Protein AF-A0A1I5B3J1-F1 (afdb_monomer_lite)

Sequence (208 aa):
MFDWLKAKDVLTEARNECKKMRATIERNKLRIEELHKLPRPKDELIELACSWIDNFGSDYPQLLQIELDKYVKNPMTTPGEYHQGKHMNLNETAINPLRIVQPAGPGVLVTTPKTIERALFYIIGDQLKEAVGRVVRDMEYPAIVGPAMPKRLAEIDKLTKENEGLENKVKEIEGGLQESADVCTPAKDPVQKHRSRGEIEYTNHYNN

Secondary structure (DSSP, 8-state):
---HHHHHHHHHHHHHHHHHHHHHHHHHHHHHHHHHHSPPPHHHHHHHHHHHHHHHHTTHHHHHHHHHHHHHHS--S-TT-S-S-------S-------S-----TT-----SS-HHHHHHHHSHHHHHHHHHHHHHHS---SS-PPPHHHHHHHHHHHHHHHHHHHHHHHHHHHHHHHHHHHTS-----------------------

Foldseek 3Di:
DDDVVVVVVVLVVLVVLLVVLVVLLVVLVVVLVVLVPFAADLVVVLVVVLVVLCVLQVCQVVLVVVLVCVCVVCVPPDDPDDDDDDDDDPDDDDDDDDDPPDDDDPDDDRDHSPDPSSVCSNPVVVVVSVVSSVCSVPDDDDPGGHDHPVVSVVSNVVSVVSSVVSVVVSCVSVVVVVVVVVVPDDPPDPPPPDDDDDDDDDD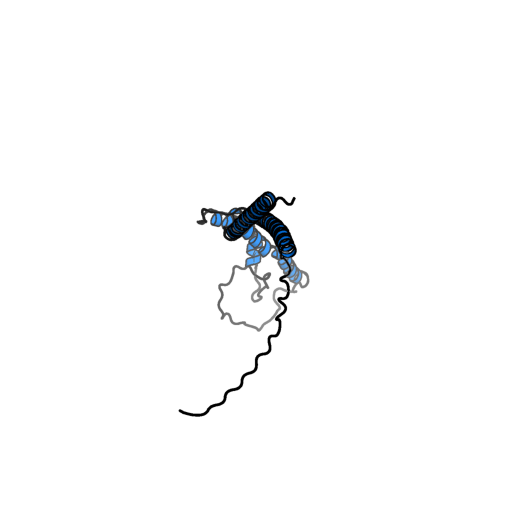DDDDD

Structure (mmCIF, N/CA/C/O backbone):
data_AF-A0A1I5B3J1-F1
#
_entry.id   AF-A0A1I5B3J1-F1
#
loop_
_atom_site.group_PDB
_atom_site.id
_atom_site.type_symbol
_atom_site.label_atom_id
_atom_site.label_alt_id
_atom_site.label_comp_id
_atom_site.label_asym_id
_atom_site.label_entity_id
_atom_site.label_seq_id
_atom_site.pdbx_PDB_ins_code
_atom_site.Cartn_x
_atom_site.Cartn_y
_atom_site.Cartn_z
_atom_site.occupancy
_atom_site.B_iso_or_equiv
_atom_site.auth_seq_id
_atom_site.auth_comp_id
_atom_site.auth_asym_id
_atom_site.auth_atom_id
_atom_site.pdbx_PDB_model_num
ATOM 1 N N . MET A 1 1 ? -33.874 10.399 51.660 1.00 55.47 1 MET A N 1
ATOM 2 C CA . MET A 1 1 ? -33.712 8.930 51.685 1.00 55.47 1 MET A CA 1
ATOM 3 C C . MET A 1 1 ? -32.988 8.549 50.406 1.00 55.47 1 MET A C 1
ATOM 5 O O . MET A 1 1 ? -33.461 8.928 49.344 1.00 55.47 1 MET A O 1
ATOM 9 N N . PHE A 1 2 ? -31.802 7.952 50.506 1.00 61.47 2 PHE A N 1
ATOM 10 C CA . PHE A 1 2 ? -31.000 7.581 49.338 1.00 61.47 2 PHE A CA 1
ATOM 11 C C . PHE A 1 2 ? -31.576 6.304 48.713 1.00 61.47 2 PHE A C 1
ATOM 13 O O . PHE A 1 2 ? -31.856 5.346 49.433 1.00 61.47 2 PHE A O 1
ATOM 20 N N . ASP A 1 3 ? -31.802 6.304 47.400 1.00 78.00 3 ASP A N 1
ATOM 21 C CA . ASP 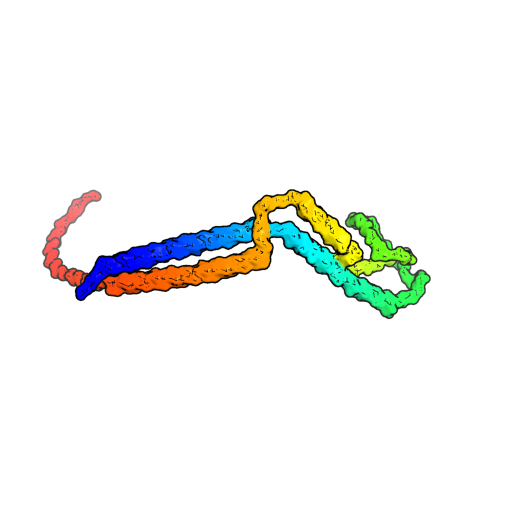A 1 3 ? -32.481 5.211 46.697 1.00 78.00 3 ASP A CA 1
ATOM 22 C C . ASP A 1 3 ? -31.455 4.209 46.145 1.00 78.00 3 ASP A C 1
ATOM 24 O O . ASP A 1 3 ? -30.967 4.318 45.020 1.00 78.00 3 ASP A O 1
ATOM 28 N N . TRP A 1 4 ? -31.078 3.248 46.990 1.00 74.00 4 TRP A N 1
ATOM 29 C CA . TRP A 1 4 ? -30.042 2.250 46.698 1.00 74.00 4 TRP A CA 1
ATOM 30 C C . TRP A 1 4 ? -30.356 1.373 45.477 1.00 74.00 4 TRP A C 1
ATOM 32 O O . TRP A 1 4 ? -29.446 0.949 44.764 1.00 74.00 4 TRP A O 1
ATOM 42 N N . LEU A 1 5 ? -31.639 1.115 45.207 1.00 77.00 5 LEU A N 1
ATOM 43 C CA . LEU A 1 5 ? -32.058 0.317 44.054 1.00 77.00 5 LEU A CA 1
ATOM 44 C C . LEU A 1 5 ? -31.736 1.045 42.745 1.00 77.00 5 LEU A C 1
ATOM 46 O O . LEU A 1 5 ? -31.111 0.459 41.864 1.00 77.00 5 LEU A O 1
ATOM 50 N N . LYS A 1 6 ? -32.028 2.350 42.671 1.00 78.50 6 LYS A N 1
ATOM 51 C CA . LYS A 1 6 ? -31.677 3.178 41.507 1.00 78.50 6 LYS A CA 1
ATOM 52 C C . LYS A 1 6 ? -30.169 3.269 41.292 1.00 78.50 6 LYS A C 1
ATOM 54 O O . LYS A 1 6 ? -29.712 3.187 40.157 1.00 78.50 6 LYS A O 1
ATOM 59 N N . ALA A 1 7 ? -29.389 3.393 42.367 1.00 76.12 7 ALA A N 1
ATOM 60 C CA . ALA A 1 7 ? -27.929 3.399 42.270 1.00 76.12 7 ALA A CA 1
ATOM 61 C C . ALA A 1 7 ? -27.387 2.082 41.684 1.00 76.12 7 ALA A C 1
ATOM 63 O O . ALA A 1 7 ? -26.521 2.100 40.812 1.00 76.12 7 ALA A O 1
ATOM 64 N N . LYS A 1 8 ? -27.928 0.932 42.104 1.00 79.75 8 LYS A N 1
ATOM 65 C CA . LYS A 1 8 ? -27.528 -0.383 41.583 1.00 79.75 8 LYS A CA 1
ATOM 66 C C . LYS A 1 8 ? -27.847 -0.548 40.094 1.00 79.75 8 LYS A C 1
ATOM 68 O O . LYS A 1 8 ? -27.029 -1.111 39.361 1.00 79.75 8 LYS A O 1
ATOM 73 N N . ASP A 1 9 ? -29.004 -0.066 39.654 1.00 86.00 9 ASP A N 1
ATOM 74 C CA . ASP A 1 9 ? -29.412 -0.150 38.250 1.00 86.00 9 ASP A CA 1
ATOM 75 C C . ASP A 1 9 ? -28.490 0.696 37.361 1.00 86.00 9 ASP A C 1
ATOM 77 O O . ASP A 1 9 ? -27.955 0.177 36.380 1.00 86.00 9 ASP A O 1
ATOM 81 N N . VAL A 1 10 ? -28.179 1.931 37.776 1.00 84.00 10 VAL A N 1
ATOM 82 C CA . VAL A 1 10 ? -27.241 2.826 37.070 1.00 84.00 10 VAL A CA 1
ATOM 83 C C . VAL A 1 10 ? -25.833 2.224 36.979 1.00 84.00 10 VAL A C 1
ATOM 85 O O . VAL A 1 10 ? -25.226 2.222 35.909 1.00 84.00 10 VAL A O 1
ATOM 88 N N . LEU A 1 11 ? -25.313 1.644 38.068 1.00 83.31 11 LEU A N 1
ATOM 89 C CA . LEU A 1 11 ? -24.007 0.967 38.061 1.00 83.31 11 LEU A CA 1
ATOM 90 C C . LEU A 1 11 ? -23.988 -0.241 37.112 1.00 83.31 11 LEU A C 1
ATOM 92 O O . LEU A 1 11 ? -22.990 -0.514 36.439 1.00 83.31 11 LEU A O 1
ATOM 96 N N . THR A 1 12 ? -25.091 -0.988 37.064 1.00 86.75 12 THR A N 1
ATOM 97 C CA . THR A 1 12 ? -25.222 -2.160 36.192 1.00 86.75 12 THR A CA 1
ATOM 98 C C . THR A 1 12 ? -25.299 -1.741 34.724 1.00 86.75 12 THR A C 1
ATOM 100 O O . THR A 1 12 ? -24.672 -2.377 33.872 1.00 86.75 12 THR A O 1
ATOM 103 N N . GLU A 1 13 ? -26.013 -0.657 34.428 1.00 88.25 13 GLU A N 1
ATOM 104 C CA . GLU A 1 13 ? -26.108 -0.065 33.096 1.00 88.25 13 GLU A CA 1
ATOM 105 C C . GLU A 1 13 ? -24.749 0.447 32.605 1.00 88.25 13 GLU A C 1
ATOM 107 O O . GLU A 1 13 ? -24.289 0.002 31.551 1.00 88.25 13 GLU A O 1
ATOM 112 N N . ALA A 1 14 ? -24.042 1.241 33.417 1.00 85.81 14 ALA A N 1
ATOM 113 C CA . ALA A 1 14 ? -22.698 1.734 33.108 1.00 85.81 14 ALA A CA 1
ATOM 114 C C . ALA A 1 14 ? -21.710 0.584 32.838 1.00 85.81 14 ALA A C 1
ATOM 116 O O . ALA A 1 14 ? -20.957 0.591 31.862 1.00 85.81 14 ALA A O 1
ATOM 117 N N . ARG A 1 15 ? -21.756 -0.484 33.647 1.00 86.50 15 ARG A N 1
ATOM 118 C CA . ARG A 1 15 ? -20.912 -1.671 33.438 1.00 86.50 15 ARG A CA 1
ATOM 119 C C . ARG A 1 15 ? -21.249 -2.410 32.141 1.00 86.50 15 ARG A C 1
ATOM 121 O O . ARG A 1 15 ? -20.350 -2.941 31.482 1.00 86.50 15 ARG A O 1
ATOM 128 N N . ASN A 1 16 ? -22.527 -2.485 31.778 1.00 91.81 16 ASN A N 1
ATOM 129 C CA . ASN A 1 16 ? -22.960 -3.087 30.519 1.00 91.81 16 ASN A CA 1
ATOM 130 C C . ASN A 1 16 ? -22.541 -2.237 29.316 1.00 91.81 16 ASN A C 1
ATOM 132 O O . ASN A 1 16 ? -22.152 -2.793 28.287 1.00 91.81 16 ASN A O 1
ATOM 136 N N . GLU A 1 17 ? -22.566 -0.915 29.447 1.00 89.44 17 GLU A N 1
ATOM 137 C CA . GLU A 1 17 ? -22.086 0.010 28.428 1.00 89.44 17 GLU A CA 1
ATOM 138 C C . GLU A 1 17 ? -20.573 -0.135 28.204 1.00 89.44 17 GLU A C 1
ATOM 140 O O . GLU A 1 17 ? -20.156 -0.390 27.072 1.00 89.44 17 GLU A O 1
ATOM 145 N N . CYS A 1 18 ? -19.761 -0.154 29.269 1.00 88.88 18 CYS A N 1
ATOM 146 C CA . CYS A 1 18 ? -18.320 -0.421 29.167 1.00 88.88 18 CYS A CA 1
ATOM 147 C C . CYS A 1 18 ? -18.020 -1.765 28.487 1.00 88.88 18 CYS A C 1
ATOM 149 O O . CYS A 1 18 ? -17.125 -1.858 27.644 1.00 88.88 18 CYS A O 1
ATOM 151 N N . LYS A 1 19 ? -18.785 -2.822 28.799 1.00 92.69 19 LYS A N 1
ATOM 152 C CA . LYS A 1 19 ? -18.649 -4.124 28.121 1.00 92.69 19 LYS A CA 1
ATOM 153 C C . LYS A 1 19 ? -18.943 -4.029 26.624 1.00 92.69 19 LYS A C 1
ATOM 155 O O . LYS A 1 19 ? -18.206 -4.615 25.832 1.00 92.69 19 LYS A O 1
ATOM 160 N N . LYS A 1 20 ? -19.997 -3.307 26.228 1.00 93.56 20 LYS A N 1
ATOM 161 C CA . LYS A 1 20 ? -20.336 -3.095 24.811 1.00 93.56 20 LYS A CA 1
ATOM 162 C C . LYS A 1 20 ? -19.232 -2.323 24.091 1.00 93.56 20 LYS A C 1
ATOM 164 O O . LYS A 1 20 ? -18.821 -2.750 23.017 1.00 93.56 20 LYS A O 1
ATOM 169 N N . MET A 1 21 ? -18.721 -1.249 24.694 1.00 91.31 21 MET A N 1
ATOM 170 C CA . MET A 1 21 ? -17.630 -0.452 24.121 1.00 91.31 21 MET A CA 1
ATOM 171 C C . MET A 1 21 ? -16.357 -1.287 23.938 1.00 91.31 21 MET A C 1
ATOM 173 O O . MET A 1 21 ? -15.789 -1.290 22.850 1.00 91.31 21 MET A O 1
ATOM 177 N N . ARG A 1 22 ? -15.965 -2.085 24.943 1.00 91.38 22 ARG A N 1
ATOM 178 C CA . ARG A 1 22 ? -14.829 -3.021 24.838 1.00 91.38 22 ARG A CA 1
ATOM 179 C C . ARG A 1 22 ? -15.017 -4.057 23.733 1.00 91.38 22 ARG A C 1
ATOM 181 O O . ARG A 1 22 ? -14.091 -4.308 22.972 1.00 91.38 22 ARG A O 1
ATOM 188 N N . ALA A 1 23 ? -16.214 -4.627 23.606 1.00 94.94 23 ALA A N 1
ATOM 189 C CA . ALA A 1 23 ? -16.507 -5.565 22.526 1.00 94.94 23 ALA A CA 1
ATOM 190 C C . ALA A 1 23 ? -16.397 -4.903 21.141 1.00 94.94 23 ALA A C 1
ATOM 192 O O . ALA A 1 23 ? -15.928 -5.536 20.198 1.00 94.94 23 ALA A O 1
ATOM 193 N N . THR A 1 24 ? -16.809 -3.639 21.006 1.00 9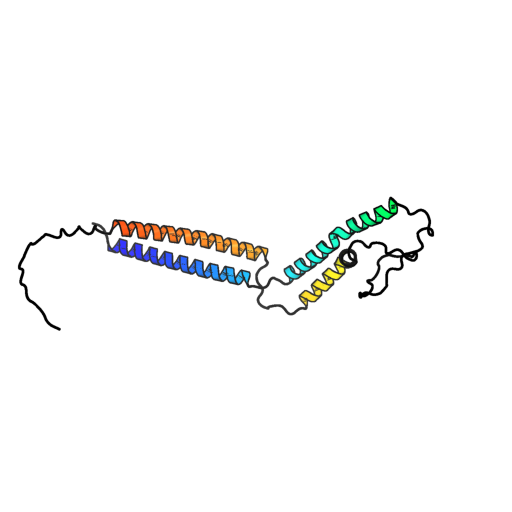3.69 24 THR A N 1
ATOM 194 C CA . THR A 1 24 ? -16.643 -2.874 19.762 1.00 93.69 24 THR A CA 1
ATOM 195 C C . THR A 1 24 ? -15.172 -2.579 19.468 1.00 93.69 24 THR A C 1
ATOM 197 O O . THR A 1 24 ? -14.750 -2.802 18.339 1.00 93.69 24 THR A O 1
ATOM 200 N N . ILE A 1 25 ? -14.378 -2.181 20.470 1.00 91.81 25 ILE A N 1
ATOM 201 C CA . ILE A 1 25 ? -12.927 -1.971 20.318 1.00 91.81 25 ILE A CA 1
ATOM 202 C C . ILE A 1 25 ? -12.248 -3.237 19.783 1.00 91.81 25 ILE A C 1
ATOM 204 O O . ILE A 1 25 ? -11.492 -3.171 18.816 1.00 91.81 25 ILE A O 1
ATOM 208 N N . GLU A 1 26 ? -12.548 -4.403 20.359 1.00 95.12 26 GLU A N 1
ATOM 209 C CA . GLU A 1 26 ? -11.955 -5.668 19.908 1.00 95.12 26 GLU A CA 1
ATOM 210 C C . GLU A 1 26 ? -12.383 -6.040 18.482 1.00 95.12 26 GLU A C 1
ATOM 212 O O . GLU A 1 26 ? -11.547 -6.441 17.674 1.00 95.12 26 GLU A O 1
ATOM 217 N N . ARG A 1 27 ? -13.654 -5.822 18.111 1.00 95.56 27 ARG A N 1
ATOM 218 C CA . ARG A 1 27 ? -14.089 -5.998 16.712 1.00 95.56 27 ARG A CA 1
ATOM 219 C C . ARG A 1 27 ? -13.349 -5.061 15.758 1.00 95.56 27 ARG A C 1
ATOM 221 O O . ARG A 1 27 ? -12.937 -5.492 14.684 1.00 95.56 27 ARG A O 1
ATOM 228 N N . ASN A 1 28 ? -13.158 -3.803 16.145 1.00 94.00 28 ASN A N 1
ATOM 229 C CA . ASN A 1 28 ? -12.447 -2.820 15.334 1.00 94.00 28 ASN A CA 1
ATOM 230 C C . ASN A 1 28 ? -10.964 -3.189 15.174 1.00 94.00 28 ASN A C 1
ATOM 232 O O . ASN A 1 28 ? -10.430 -3.070 14.075 1.00 94.00 28 ASN A O 1
ATOM 236 N N . LYS A 1 29 ? -10.306 -3.690 16.228 1.00 94.12 29 LYS A N 1
ATOM 237 C CA . LYS A 1 29 ? -8.924 -4.197 16.152 1.00 94.12 29 LYS A CA 1
ATOM 238 C C . LYS A 1 29 ? -8.802 -5.376 15.190 1.00 94.12 29 LYS A C 1
ATOM 240 O O . LYS A 1 29 ? -7.933 -5.355 14.322 1.00 94.12 29 LYS A O 1
ATOM 245 N N . LEU A 1 30 ? -9.710 -6.352 15.280 1.00 95.62 30 LEU A N 1
ATOM 246 C CA . LEU A 1 30 ? -9.755 -7.478 14.340 1.00 95.62 30 LEU A CA 1
ATOM 247 C C . LEU A 1 30 ? -9.925 -6.990 12.899 1.00 95.62 30 LEU A C 1
ATOM 249 O O . LEU A 1 30 ? -9.209 -7.439 12.006 1.00 95.62 30 LEU A O 1
ATOM 253 N N . ARG A 1 31 ? -10.807 -6.010 12.676 1.00 94.06 31 ARG A N 1
ATOM 254 C CA . ARG A 1 31 ? -11.004 -5.416 11.353 1.00 94.06 31 ARG A CA 1
ATOM 255 C C . ARG A 1 31 ? -9.750 -4.709 10.830 1.00 94.06 31 ARG A C 1
ATOM 257 O O . ARG A 1 31 ? -9.417 -4.859 9.657 1.00 94.06 31 ARG A O 1
ATOM 264 N N . ILE A 1 32 ? -9.039 -3.965 11.676 1.00 92.94 32 ILE A N 1
ATOM 265 C CA . ILE A 1 32 ? -7.759 -3.337 11.311 1.00 92.94 32 ILE A CA 1
ATOM 266 C C . ILE A 1 32 ? -6.743 -4.410 10.897 1.00 92.94 32 ILE A C 1
ATOM 268 O O . ILE A 1 32 ? -6.112 -4.292 9.846 1.00 92.94 32 ILE A O 1
ATOM 272 N N . GLU A 1 33 ? -6.619 -5.489 11.670 1.00 94.50 33 GLU A N 1
ATOM 273 C CA . GLU A 1 33 ? -5.727 -6.596 11.322 1.00 94.50 33 GLU A CA 1
ATOM 274 C C . GLU A 1 33 ? -6.094 -7.264 9.993 1.00 94.50 33 GLU A C 1
ATOM 276 O O . GLU A 1 33 ? -5.207 -7.571 9.194 1.00 94.50 33 GLU A O 1
ATOM 281 N N . GLU A 1 34 ? -7.384 -7.487 9.737 1.00 93.00 34 GLU A N 1
ATOM 282 C CA . GLU A 1 34 ? -7.867 -8.006 8.456 1.00 93.00 34 GLU A CA 1
ATOM 283 C C . GLU A 1 34 ? -7.447 -7.094 7.302 1.00 93.00 34 GLU A C 1
ATOM 285 O O . GLU A 1 34 ? -6.866 -7.560 6.322 1.00 93.00 34 GLU A O 1
ATOM 290 N N . LEU A 1 35 ? -7.681 -5.784 7.426 1.00 91.56 35 LEU A N 1
ATOM 291 C CA . LEU A 1 35 ? -7.321 -4.800 6.404 1.00 91.56 35 LEU A CA 1
ATOM 292 C C . LEU A 1 35 ? -5.817 -4.812 6.094 1.00 91.56 35 LEU A C 1
ATOM 294 O O . LEU A 1 35 ? -5.434 -4.684 4.928 1.00 91.56 35 LEU A O 1
ATOM 298 N N . HIS A 1 36 ? -4.961 -5.024 7.096 1.00 90.25 36 HIS A N 1
ATOM 299 C CA . HIS A 1 36 ? -3.517 -5.170 6.890 1.00 90.25 36 HIS A CA 1
ATOM 300 C C . HIS A 1 36 ? -3.125 -6.468 6.175 1.00 90.25 36 HIS A C 1
ATOM 302 O O . HIS A 1 36 ? -2.176 -6.462 5.391 1.00 90.25 36 HIS A O 1
ATOM 308 N N . LYS A 1 37 ? -3.843 -7.568 6.425 1.00 92.00 37 LYS A N 1
ATOM 309 C CA . LYS A 1 37 ? -3.539 -8.899 5.869 1.00 92.00 37 LYS A CA 1
ATOM 310 C C . LYS A 1 37 ? -4.070 -9.092 4.446 1.00 92.00 37 LYS A C 1
ATOM 312 O O . LYS A 1 37 ? -3.567 -9.947 3.720 1.00 92.00 37 LYS A O 1
ATOM 317 N N . LEU A 1 38 ? -5.080 -8.324 4.039 1.00 91.44 38 LEU A N 1
ATOM 318 C CA . LEU A 1 38 ? -5.710 -8.496 2.733 1.00 91.44 38 LEU A CA 1
ATOM 319 C C . LEU A 1 38 ? -4.768 -8.122 1.570 1.00 91.44 38 LEU A C 1
ATOM 321 O O . LEU A 1 38 ? -4.124 -7.068 1.612 1.00 91.44 38 LEU A O 1
ATOM 325 N N . PRO A 1 39 ? -4.736 -8.910 0.481 1.00 91.94 39 PRO A N 1
ATOM 326 C CA . PRO A 1 39 ? -4.007 -8.558 -0.736 1.00 91.94 39 PRO A CA 1
ATOM 327 C C . PRO A 1 39 ? -4.459 -7.212 -1.315 1.00 91.94 39 PRO A C 1
ATOM 329 O O . PRO A 1 39 ? -5.584 -6.758 -1.076 1.00 91.94 39 PRO A O 1
ATOM 332 N N . ARG A 1 40 ? -3.575 -6.545 -2.061 1.00 91.69 40 ARG A N 1
ATOM 333 C CA . ARG A 1 40 ? -3.917 -5.309 -2.783 1.00 91.69 40 ARG A CA 1
ATOM 334 C C . ARG A 1 40 ? -4.697 -5.635 -4.061 1.00 91.69 40 ARG A C 1
ATOM 336 O O . ARG A 1 40 ? -4.577 -6.741 -4.571 1.00 91.69 40 ARG A O 1
ATOM 343 N N . PRO A 1 41 ? -5.482 -4.705 -4.612 1.00 93.44 41 PRO A N 1
ATOM 344 C CA . PRO A 1 41 ? -6.026 -4.865 -5.954 1.00 93.44 41 PRO A CA 1
ATOM 345 C C . PRO A 1 41 ? -4.933 -5.056 -7.011 1.00 93.44 41 PRO A C 1
ATOM 347 O O . PRO A 1 41 ? -3.866 -4.445 -6.925 1.00 93.44 41 PRO A O 1
ATOM 350 N N . LYS A 1 42 ? -5.216 -5.875 -8.035 1.00 91.81 42 LYS A N 1
ATOM 351 C CA . LYS A 1 42 ? -4.311 -6.072 -9.181 1.00 91.81 42 LYS A CA 1
ATOM 352 C C . LYS A 1 42 ? -3.947 -4.753 -9.854 1.00 91.81 42 LYS A C 1
ATOM 354 O O . LYS A 1 42 ? -2.791 -4.563 -10.209 1.00 91.81 42 LYS A O 1
ATOM 359 N N . ASP A 1 43 ? -4.913 -3.852 -9.990 1.00 91.81 43 ASP A N 1
ATOM 360 C CA . ASP A 1 43 ? -4.701 -2.563 -10.646 1.00 91.81 43 ASP A CA 1
ATOM 361 C C . ASP A 1 43 ? -3.646 -1.727 -9.912 1.00 91.81 43 ASP A C 1
ATOM 363 O O . ASP A 1 43 ? -2.738 -1.200 -10.545 1.00 91.81 43 ASP A O 1
ATOM 367 N N . GLU A 1 44 ? -3.656 -1.721 -8.575 1.00 92.38 44 GLU A N 1
ATOM 368 C CA . GLU A 1 44 ? -2.622 -1.035 -7.787 1.00 92.38 44 GLU A CA 1
ATOM 369 C C . GLU A 1 44 ? -1.244 -1.691 -7.917 1.00 92.38 44 GLU A C 1
ATOM 371 O O . GLU A 1 44 ? -0.224 -1.009 -7.844 1.00 92.38 44 GLU A O 1
ATOM 376 N N . LEU A 1 45 ? -1.181 -3.016 -8.093 1.00 90.38 45 LEU A N 1
ATOM 377 C CA . LEU A 1 45 ? 0.088 -3.697 -8.365 1.00 90.38 45 LEU A CA 1
ATOM 378 C C . LEU A 1 45 ? 0.645 -3.317 -9.737 1.00 90.38 45 LEU A C 1
ATOM 380 O O . LEU A 1 45 ? 1.853 -3.120 -9.861 1.00 90.38 45 LEU A O 1
ATOM 384 N N . ILE A 1 46 ? -0.224 -3.200 -10.744 1.00 93.12 46 ILE A N 1
ATOM 385 C CA . ILE A 1 46 ? 0.153 -2.738 -12.083 1.00 93.12 46 ILE A CA 1
ATOM 386 C C . ILE A 1 46 ? 0.661 -1.301 -11.998 1.00 93.12 46 ILE A C 1
ATOM 388 O O . ILE A 1 46 ? 1.756 -1.024 -12.472 1.00 93.12 46 ILE A O 1
ATOM 392 N N . GLU A 1 47 ? -0.081 -0.405 -11.348 1.00 94.12 47 GLU A N 1
ATOM 393 C CA . GLU A 1 47 ? 0.331 0.988 -11.145 1.00 94.12 47 GLU A CA 1
ATOM 394 C C . GLU A 1 47 ? 1.676 1.087 -10.417 1.00 94.12 47 GLU A C 1
ATOM 396 O O . GLU A 1 47 ? 2.558 1.826 -10.853 1.00 94.12 47 GLU A O 1
ATOM 401 N N . LEU A 1 48 ? 1.877 0.302 -9.354 1.00 90.38 48 LEU A N 1
ATOM 402 C CA . LEU A 1 48 ? 3.139 0.274 -8.619 1.00 90.38 48 LEU A CA 1
ATOM 403 C C . LEU A 1 48 ? 4.299 -0.190 -9.508 1.00 90.38 48 LEU A C 1
ATOM 405 O O . LEU A 1 48 ? 5.346 0.456 -9.534 1.00 90.38 48 LEU A O 1
ATOM 409 N N . ALA A 1 49 ? 4.117 -1.276 -10.259 1.00 90.00 49 ALA A N 1
ATOM 410 C CA . ALA A 1 49 ? 5.139 -1.787 -11.166 1.00 90.00 49 ALA A CA 1
ATOM 411 C C . ALA A 1 49 ? 5.450 -0.796 -12.301 1.00 90.00 49 ALA A C 1
ATOM 413 O O . ALA A 1 49 ? 6.618 -0.568 -12.615 1.00 90.00 49 ALA A O 1
ATOM 414 N N . CYS A 1 50 ? 4.425 -0.151 -12.864 1.00 92.88 50 CYS A N 1
ATOM 415 C CA . CYS A 1 50 ? 4.583 0.906 -13.860 1.00 92.88 50 CYS A CA 1
ATOM 416 C C . CYS A 1 50 ? 5.346 2.108 -13.296 1.00 92.88 50 CYS A C 1
ATOM 418 O O . CYS A 1 50 ? 6.291 2.578 -13.922 1.00 92.88 50 CYS A O 1
ATOM 420 N N . SER A 1 51 ? 5.012 2.550 -12.081 1.00 91.50 51 SER A N 1
ATOM 421 C CA . SER A 1 51 ? 5.722 3.652 -11.426 1.00 91.50 51 SER A CA 1
ATOM 422 C C . SER A 1 51 ? 7.198 3.324 -11.186 1.00 91.50 51 SER A C 1
ATOM 424 O O . SER A 1 51 ? 8.057 4.195 -11.291 1.00 91.50 51 SER A O 1
ATOM 426 N N . TRP A 1 52 ? 7.518 2.058 -10.904 1.00 87.31 52 TRP A N 1
ATOM 427 C CA . TRP A 1 52 ? 8.897 1.612 -10.736 1.00 87.31 52 TRP A CA 1
ATOM 428 C C . TRP A 1 52 ? 9.676 1.656 -12.056 1.00 87.31 52 TRP A C 1
ATOM 430 O O . TRP A 1 52 ? 10.805 2.142 -12.065 1.00 87.31 52 TRP A O 1
ATOM 440 N N . ILE A 1 53 ? 9.058 1.229 -13.164 1.00 87.31 53 ILE A N 1
ATOM 441 C CA . ILE A 1 53 ? 9.613 1.360 -14.522 1.00 87.31 53 ILE A CA 1
ATOM 442 C C . ILE A 1 53 ? 9.921 2.828 -14.842 1.00 87.31 53 ILE A C 1
ATOM 444 O O . ILE A 1 53 ? 11.046 3.148 -15.230 1.00 87.31 53 ILE A O 1
ATOM 448 N N . ASP A 1 54 ? 8.949 3.716 -14.622 1.00 89.19 54 ASP A N 1
ATOM 449 C CA . ASP A 1 54 ? 9.091 5.143 -14.923 1.00 89.19 54 ASP A CA 1
ATOM 450 C C . ASP A 1 54 ? 10.202 5.788 -14.074 1.00 89.19 54 ASP A C 1
ATOM 452 O O . ASP A 1 54 ? 11.076 6.476 -14.603 1.00 89.19 54 ASP A O 1
ATOM 456 N N . ASN A 1 55 ? 10.236 5.501 -12.768 1.00 86.81 55 ASN A N 1
ATOM 457 C CA . ASN A 1 55 ? 11.263 6.010 -11.852 1.00 86.81 55 ASN A CA 1
ATOM 458 C C . ASN A 1 55 ? 12.668 5.483 -12.171 1.00 86.81 55 ASN A C 1
ATOM 460 O O . ASN A 1 55 ? 13.661 6.160 -11.918 1.00 86.81 55 ASN A O 1
ATOM 464 N N . PHE A 1 56 ? 12.792 4.264 -12.696 1.00 80.88 56 PHE A N 1
ATOM 465 C CA . PHE A 1 56 ? 14.102 3.705 -13.022 1.00 80.88 56 PHE A CA 1
ATOM 466 C C . PHE A 1 56 ? 14.702 4.367 -14.274 1.00 80.88 56 PHE A C 1
ATOM 468 O O . PHE A 1 56 ? 15.909 4.631 -14.330 1.00 80.88 56 PHE A O 1
ATOM 475 N N . GLY A 1 57 ? 13.855 4.667 -15.265 1.00 82.25 57 GLY A N 1
ATOM 476 C CA . GLY A 1 57 ? 14.239 5.329 -16.514 1.00 82.25 57 GLY A CA 1
ATOM 477 C C . GLY A 1 57 ? 14.332 6.859 -16.441 1.00 82.25 57 GLY A C 1
ATOM 478 O O . GLY A 1 57 ? 14.969 7.453 -17.310 1.00 82.25 57 GLY A O 1
ATOM 479 N N . SER A 1 58 ? 13.749 7.509 -15.426 1.00 88.00 58 SER A N 1
ATOM 480 C CA . SER A 1 58 ? 13.556 8.973 -15.378 1.00 88.00 58 SER A CA 1
ATOM 481 C C . SER A 1 58 ? 14.832 9.795 -15.551 1.00 88.00 58 SER A C 1
ATOM 483 O O . SER A 1 58 ? 14.820 10.842 -16.196 1.00 88.00 58 SER A O 1
ATOM 485 N N . ASP A 1 59 ? 15.944 9.316 -14.997 1.00 81.62 59 ASP A N 1
ATOM 486 C CA . ASP A 1 59 ? 17.203 10.069 -14.972 1.00 81.62 59 ASP A CA 1
ATOM 487 C C . ASP A 1 59 ? 18.030 9.864 -16.249 1.00 81.62 59 ASP A C 1
ATOM 489 O O . ASP A 1 59 ? 19.056 10.520 -16.448 1.00 81.62 59 ASP A O 1
ATOM 493 N N . TYR A 1 60 ? 17.611 8.946 -17.128 1.00 82.25 60 TYR A N 1
ATOM 494 C CA . TYR A 1 60 ? 18.371 8.584 -18.320 1.00 82.25 60 TYR A CA 1
ATOM 495 C C . TYR A 1 60 ? 18.666 9.777 -19.246 1.00 82.25 60 TYR A C 1
ATOM 497 O O . TYR A 1 60 ? 19.829 9.918 -19.632 1.00 82.25 60 TYR A O 1
ATOM 505 N N . PRO A 1 61 ? 17.716 10.681 -19.567 1.00 83.69 61 PRO A N 1
ATOM 506 C CA . PRO A 1 61 ? 18.003 11.836 -20.421 1.00 83.69 61 PRO A CA 1
ATOM 507 C C . PRO A 1 61 ? 19.091 12.747 -19.853 1.00 83.69 61 PRO A C 1
ATOM 509 O O . PRO A 1 61 ? 19.967 13.196 -20.588 1.00 83.69 61 PRO A O 1
ATOM 512 N N . GLN A 1 62 ? 19.065 12.980 -18.539 1.00 82.00 62 GLN A N 1
ATOM 513 C CA . GLN A 1 62 ? 20.046 13.822 -17.854 1.00 82.00 62 GLN A CA 1
ATOM 514 C C . GLN A 1 62 ? 21.431 13.171 -17.887 1.00 82.00 62 GLN A C 1
ATOM 516 O O . GLN A 1 62 ? 22.423 13.825 -18.203 1.00 82.00 62 GLN A O 1
ATOM 521 N N . LEU A 1 63 ? 21.505 11.864 -17.623 1.00 72.69 63 LEU A N 1
ATOM 522 C CA . LEU A 1 63 ? 22.756 11.109 -17.699 1.00 72.69 63 LEU A CA 1
ATOM 523 C C . LEU A 1 63 ? 23.317 11.073 -19.126 1.00 72.69 63 LEU A C 1
ATOM 525 O O . LEU A 1 63 ? 24.520 11.251 -19.314 1.00 72.69 63 LEU A O 1
ATOM 529 N N . LEU A 1 64 ? 22.457 10.881 -20.129 1.00 74.50 64 LEU A N 1
ATOM 530 C CA . LEU A 1 64 ? 22.846 10.914 -21.536 1.00 74.50 64 LEU A CA 1
ATOM 531 C C . LEU A 1 64 ? 23.392 12.291 -21.923 1.00 74.50 64 LEU A C 1
ATOM 533 O O . LEU A 1 64 ? 24.432 12.371 -22.570 1.00 74.50 64 LEU A O 1
ATOM 537 N N . GLN A 1 65 ? 22.736 13.366 -21.489 1.00 75.06 65 GLN A N 1
ATOM 538 C CA . GLN A 1 65 ? 23.195 14.729 -21.734 1.00 75.06 65 GLN A CA 1
ATOM 539 C C . GLN A 1 65 ? 24.572 14.989 -21.114 1.00 75.06 65 GLN A C 1
ATOM 541 O O . GLN A 1 65 ? 25.443 15.523 -21.792 1.00 75.06 65 GLN A O 1
ATOM 546 N N . ILE A 1 66 ? 24.799 14.575 -19.863 1.00 71.88 66 ILE A N 1
ATOM 547 C CA . ILE A 1 66 ? 26.100 14.718 -19.190 1.00 71.88 66 ILE A CA 1
ATOM 548 C C . ILE A 1 66 ? 27.211 14.011 -19.976 1.00 71.88 66 ILE A C 1
ATOM 550 O O . ILE A 1 66 ? 28.309 14.554 -20.098 1.00 71.88 66 ILE A O 1
ATOM 554 N N . GLU A 1 67 ? 26.953 12.812 -20.503 1.00 67.38 67 GLU A N 1
ATOM 555 C CA . GLU A 1 67 ? 27.939 12.091 -21.315 1.00 67.38 67 GLU A CA 1
ATOM 556 C C . GLU A 1 67 ? 28.161 12.761 -22.677 1.00 67.38 67 GLU A C 1
ATOM 558 O O . GLU A 1 67 ? 29.309 12.979 -23.061 1.00 67.38 67 GLU A O 1
ATOM 563 N N . LEU A 1 68 ? 27.097 13.159 -23.383 1.00 66.19 68 LEU A N 1
ATOM 564 C CA . LEU A 1 68 ? 27.209 13.871 -24.662 1.00 66.19 68 LEU A CA 1
ATOM 565 C C . LEU A 1 68 ? 27.971 15.194 -24.513 1.00 66.19 68 LEU A C 1
ATOM 567 O O . LEU A 1 68 ? 28.829 15.507 -25.337 1.00 66.19 68 LEU A O 1
ATOM 571 N N . ASP A 1 69 ? 27.737 15.927 -23.427 1.00 68.25 69 ASP A N 1
ATOM 572 C CA . ASP A 1 69 ? 28.439 17.169 -23.111 1.00 68.25 69 ASP A CA 1
ATOM 573 C C . ASP A 1 69 ? 29.955 16.973 -22.989 1.00 68.25 69 ASP A C 1
ATOM 575 O O . ASP A 1 69 ? 30.708 17.872 -23.364 1.00 68.25 69 ASP A O 1
ATOM 579 N N . LYS A 1 70 ? 30.432 15.819 -22.499 1.00 62.34 70 LYS A N 1
ATOM 580 C CA . LYS A 1 70 ? 31.876 15.525 -22.452 1.00 62.34 70 LYS A CA 1
ATOM 581 C C . LYS A 1 70 ? 32.468 15.431 -23.854 1.00 62.34 70 LYS A C 1
ATOM 583 O O . LYS A 1 70 ? 33.551 15.961 -24.079 1.00 62.34 70 LYS A O 1
ATOM 588 N N . TYR A 1 71 ? 31.752 14.805 -24.788 1.00 61.50 71 TYR A N 1
ATOM 589 C CA . TYR A 1 71 ? 32.177 14.686 -26.185 1.00 61.50 71 TYR A CA 1
ATOM 590 C C . TYR A 1 71 ? 32.103 16.017 -26.935 1.00 61.50 71 TYR A C 1
ATOM 592 O O . TYR A 1 71 ? 32.971 16.310 -27.751 1.00 61.50 71 TYR A O 1
ATOM 600 N N . VAL A 1 72 ? 31.087 16.835 -26.650 1.00 65.81 72 VAL A N 1
ATOM 601 C CA . VAL A 1 72 ? 30.915 18.147 -27.290 1.00 65.81 72 VAL A CA 1
ATOM 602 C C . VAL A 1 72 ? 31.926 19.172 -26.761 1.00 65.81 72 VAL A C 1
ATOM 604 O O . VAL A 1 72 ? 32.455 19.955 -27.545 1.00 65.81 72 VAL A O 1
ATOM 607 N N . LYS A 1 73 ? 32.210 19.186 -25.449 1.00 67.38 73 LYS A N 1
ATOM 608 C CA . LYS A 1 73 ? 33.128 20.155 -24.810 1.00 67.38 73 LYS A CA 1
ATOM 609 C C . LYS A 1 73 ? 34.600 19.774 -24.943 1.00 67.38 73 LYS A C 1
ATOM 611 O O . LYS A 1 73 ? 35.451 20.656 -24.949 1.00 67.38 73 LYS A O 1
ATOM 616 N N . ASN A 1 74 ? 34.890 18.481 -25.059 1.00 57.50 74 ASN A N 1
ATOM 617 C CA . ASN A 1 74 ? 36.201 17.948 -25.409 1.00 57.50 74 ASN A CA 1
ATOM 618 C C . ASN A 1 74 ? 36.054 17.151 -26.710 1.00 57.50 74 ASN A C 1
ATOM 620 O O . ASN A 1 74 ? 36.073 15.915 -26.677 1.00 57.50 74 ASN A O 1
ATOM 624 N N . PRO A 1 75 ? 35.885 17.827 -27.863 1.00 56.06 75 PRO A N 1
ATOM 625 C CA . PRO A 1 75 ? 35.994 17.140 -29.134 1.00 56.06 75 PRO A CA 1
ATOM 626 C C . PRO A 1 75 ? 37.425 16.613 -29.183 1.00 56.06 75 PRO A C 1
ATOM 628 O O . PRO A 1 75 ? 38.363 17.399 -29.298 1.00 56.06 75 PRO A O 1
ATOM 631 N N . MET A 1 76 ? 37.617 15.301 -29.007 1.00 51.38 76 MET A N 1
ATOM 632 C CA . MET A 1 76 ? 38.912 14.693 -29.285 1.00 51.38 76 MET A CA 1
ATOM 633 C C . MET A 1 76 ? 39.282 15.122 -30.700 1.00 51.38 76 MET A C 1
ATOM 635 O O . MET A 1 76 ? 38.632 14.737 -31.675 1.00 51.38 76 MET A O 1
ATOM 639 N N . THR A 1 77 ? 40.292 15.979 -30.802 1.00 44.16 77 THR A N 1
ATOM 640 C CA . THR A 1 77 ? 40.982 16.199 -32.056 1.00 44.16 77 THR A CA 1
ATOM 641 C C . THR A 1 77 ? 41.474 14.837 -32.524 1.00 44.16 77 THR A C 1
ATOM 643 O O . THR A 1 77 ? 42.069 14.091 -31.751 1.00 44.16 77 THR A O 1
ATOM 646 N N . THR A 1 78 ? 41.146 14.553 -33.783 1.00 42.28 78 THR A N 1
ATOM 647 C CA . THR A 1 78 ? 41.602 13.445 -34.628 1.00 42.28 78 THR A CA 1
ATOM 648 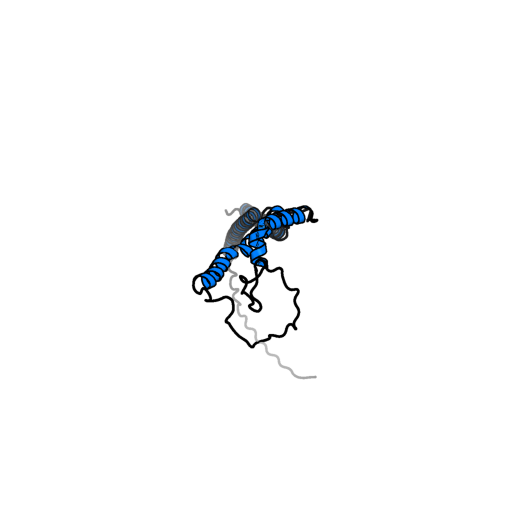C C . THR A 1 78 ? 41.113 12.016 -34.308 1.00 42.28 78 THR A C 1
ATOM 650 O O . THR A 1 78 ? 41.477 11.407 -33.302 1.00 42.28 78 THR A O 1
ATOM 653 N N . PRO A 1 79 ? 40.378 11.382 -35.251 1.00 38.50 79 PRO A N 1
ATOM 654 C CA . PRO A 1 79 ? 40.343 9.929 -35.363 1.00 38.50 79 PRO A CA 1
ATOM 655 C C . PRO A 1 79 ? 41.768 9.432 -35.660 1.00 38.50 79 PRO A C 1
ATOM 657 O O . PRO A 1 79 ? 42.267 9.641 -36.762 1.00 38.50 79 PRO A O 1
ATOM 660 N N . GLY A 1 80 ? 42.434 8.800 -34.689 1.00 41.62 80 GLY A N 1
ATOM 661 C CA . GLY A 1 80 ? 43.667 8.041 -34.948 1.00 41.62 80 GLY A CA 1
ATOM 662 C C . GLY A 1 80 ? 44.824 8.181 -33.958 1.00 41.62 80 GLY A C 1
ATOM 663 O O . GLY A 1 80 ? 45.748 7.380 -34.039 1.00 41.62 80 GLY A O 1
ATOM 664 N N . GLU A 1 81 ? 44.804 9.116 -33.008 1.00 38.84 81 GLU A N 1
ATOM 665 C CA . GLU A 1 81 ? 46.006 9.408 -32.209 1.00 38.84 81 GLU A CA 1
ATOM 666 C C . GLU A 1 81 ? 45.781 9.350 -30.699 1.00 38.84 81 GLU A C 1
ATOM 668 O O . GLU A 1 81 ? 46.022 10.334 -30.029 1.00 38.84 81 GLU A O 1
ATOM 673 N N . TYR A 1 82 ? 45.389 8.210 -30.116 1.00 42.31 82 TYR A N 1
ATOM 674 C CA . TYR A 1 82 ? 45.613 8.001 -28.675 1.00 42.31 82 TYR A CA 1
ATOM 675 C C . TYR A 1 82 ? 45.826 6.513 -28.312 1.00 42.31 82 TYR A C 1
ATOM 677 O O . TYR A 1 82 ? 44.898 5.747 -28.086 1.00 42.31 82 TYR A O 1
ATOM 685 N N . HIS A 1 83 ? 47.118 6.177 -28.210 1.00 39.72 83 HIS A N 1
ATOM 686 C CA . HIS A 1 83 ? 47.758 5.234 -27.280 1.00 39.72 83 HIS A CA 1
ATOM 687 C C . HIS A 1 83 ? 47.780 3.719 -27.557 1.00 39.72 83 HIS A C 1
ATOM 689 O O . HIS A 1 83 ? 46.904 2.938 -27.193 1.00 39.72 83 HIS A O 1
ATOM 695 N N . GLN A 1 84 ? 48.959 3.309 -28.035 1.00 38.53 84 GLN A N 1
ATOM 696 C CA . GLN A 1 84 ? 49.641 2.077 -27.650 1.00 38.53 84 GLN A CA 1
ATOM 697 C C . GLN A 1 84 ? 49.583 1.848 -26.125 1.00 38.53 84 GLN A C 1
ATOM 699 O O . GLN A 1 84 ? 49.924 2.735 -25.345 1.00 38.53 84 GLN A O 1
ATOM 704 N N . GLY A 1 85 ? 49.248 0.622 -25.717 1.00 34.03 85 GLY A N 1
ATOM 705 C CA . GLY A 1 85 ? 49.677 0.070 -24.429 1.00 34.03 85 GLY A CA 1
ATOM 706 C C . GLY A 1 85 ? 48.696 0.190 -23.263 1.00 34.03 85 GLY A C 1
ATOM 707 O O . GLY A 1 85 ? 48.974 0.896 -22.302 1.00 34.03 85 GLY A O 1
ATOM 708 N N . LYS A 1 86 ? 47.606 -0.588 -23.293 1.00 33.19 86 LYS A N 1
ATOM 709 C CA . LYS A 1 86 ? 47.077 -1.326 -22.124 1.00 33.19 86 LYS A CA 1
ATOM 710 C C . LYS A 1 86 ? 45.996 -2.306 -22.586 1.00 33.19 86 LYS A C 1
ATOM 712 O O . LYS A 1 86 ? 44.811 -1.996 -22.621 1.00 33.19 86 LYS A O 1
ATOM 717 N N . HIS A 1 87 ? 46.428 -3.510 -22.951 1.00 35.66 87 HIS A N 1
ATOM 718 C CA . HIS A 1 87 ? 45.538 -4.663 -23.038 1.00 35.66 87 HIS A CA 1
ATOM 719 C C . HIS A 1 87 ? 45.007 -4.955 -21.628 1.00 35.66 87 HIS A C 1
ATOM 721 O O . HIS A 1 87 ? 45.779 -5.364 -20.763 1.00 35.66 87 HIS A O 1
ATOM 727 N N . MET A 1 88 ? 43.717 -4.726 -21.379 1.00 35.06 88 MET A N 1
ATOM 728 C CA . MET A 1 88 ? 43.048 -5.332 -20.228 1.00 35.06 88 MET A CA 1
ATOM 729 C C . MET A 1 88 ? 42.448 -6.670 -20.648 1.00 35.06 88 MET A C 1
ATOM 731 O O . MET A 1 88 ? 41.781 -6.778 -21.677 1.00 35.06 88 MET A O 1
ATOM 735 N N . ASN A 1 89 ? 42.773 -7.685 -19.851 1.00 31.55 89 ASN A N 1
ATOM 736 C CA . ASN A 1 89 ? 42.391 -9.077 -20.019 1.00 31.55 89 ASN A CA 1
ATOM 737 C C . ASN A 1 89 ? 40.876 -9.234 -20.205 1.00 31.55 89 ASN A C 1
ATOM 739 O O . ASN A 1 89 ? 40.087 -8.825 -19.361 1.00 31.55 89 ASN A O 1
ATOM 743 N N . LEU A 1 90 ? 40.498 -9.907 -21.291 1.00 38.69 90 LEU A N 1
ATOM 744 C CA . LEU A 1 90 ? 39.144 -10.373 -21.616 1.00 38.69 90 LEU A CA 1
ATOM 745 C C . LEU A 1 90 ? 38.747 -11.634 -20.818 1.00 38.69 90 LEU A C 1
ATOM 747 O O . LEU A 1 90 ? 38.012 -12.479 -21.318 1.00 38.69 90 LEU A O 1
ATOM 751 N N . ASN A 1 91 ? 39.226 -11.772 -19.582 1.00 34.00 91 ASN A N 1
ATOM 752 C CA . ASN A 1 91 ? 38.927 -12.915 -18.724 1.00 34.00 91 ASN A CA 1
ATOM 753 C C . ASN A 1 91 ? 38.256 -12.428 -17.446 1.00 34.00 91 ASN A C 1
ATOM 755 O O . ASN A 1 91 ? 38.936 -12.257 -16.446 1.00 34.00 91 ASN A O 1
ATOM 759 N N . GLU A 1 92 ? 36.946 -12.191 -17.510 1.00 33.03 92 GLU A N 1
ATOM 760 C CA . GLU A 1 92 ? 36.005 -12.380 -16.398 1.00 33.03 92 GLU A CA 1
ATOM 761 C C . GLU A 1 92 ? 34.573 -12.133 -16.909 1.00 33.03 92 GLU A C 1
ATOM 763 O O . GLU A 1 92 ? 34.132 -11.010 -17.124 1.00 33.03 92 GLU A O 1
ATOM 768 N N . THR A 1 93 ? 33.875 -13.239 -17.183 1.00 37.22 93 THR A N 1
ATOM 769 C CA . THR A 1 93 ? 32.450 -13.445 -16.866 1.00 37.22 93 THR A CA 1
ATOM 770 C C . THR A 1 93 ? 31.520 -12.226 -16.921 1.00 37.22 93 THR A C 1
ATOM 772 O O . THR A 1 93 ? 31.239 -11.621 -15.894 1.00 37.22 93 THR A O 1
ATOM 775 N N . ALA A 1 94 ? 30.929 -11.954 -18.084 1.00 32.09 94 ALA A N 1
ATOM 776 C CA . ALA A 1 94 ? 29.535 -11.517 -18.203 1.00 32.09 94 ALA A CA 1
ATOM 777 C C . ALA A 1 94 ? 29.149 -11.462 -19.682 1.00 32.09 94 ALA A C 1
ATOM 779 O O . ALA A 1 94 ? 29.914 -11.012 -20.532 1.00 32.09 94 ALA A O 1
ATOM 780 N N . ILE A 1 95 ? 27.943 -11.924 -19.984 1.00 33.62 95 ILE A N 1
ATOM 781 C CA . ILE A 1 95 ? 27.266 -11.744 -21.265 1.00 33.62 95 ILE A CA 1
ATOM 782 C C . ILE A 1 95 ? 27.380 -10.263 -21.663 1.00 33.62 95 ILE A C 1
ATOM 784 O O . ILE A 1 95 ? 26.852 -9.394 -20.975 1.00 33.62 95 ILE A O 1
ATOM 788 N N . ASN A 1 96 ? 28.118 -9.982 -22.741 1.00 33.62 96 ASN A N 1
ATOM 789 C CA . ASN A 1 96 ? 28.292 -8.639 -23.298 1.00 33.62 96 ASN A CA 1
ATOM 790 C C . ASN A 1 96 ? 26.903 -8.049 -23.618 1.00 33.62 96 ASN A C 1
ATOM 792 O O . ASN A 1 96 ? 26.221 -8.581 -24.497 1.00 33.62 96 ASN A O 1
ATOM 796 N N . PRO A 1 97 ? 26.452 -6.984 -22.937 1.00 38.03 97 PRO A N 1
ATOM 797 C CA . PRO A 1 97 ? 25.099 -6.480 -23.114 1.00 38.03 97 PRO A CA 1
ATOM 798 C C . PRO A 1 97 ? 24.996 -5.622 -24.385 1.00 38.03 97 PRO A C 1
ATOM 800 O O . PRO A 1 97 ? 25.951 -4.943 -24.776 1.00 38.03 97 PRO A O 1
ATOM 803 N N . LEU A 1 98 ? 23.826 -5.675 -25.036 1.00 36.75 98 LEU A N 1
ATOM 804 C CA . LEU A 1 98 ? 23.475 -4.903 -26.233 1.00 36.75 98 LEU A CA 1
ATOM 805 C C . LEU A 1 98 ? 23.871 -3.424 -26.081 1.00 36.75 98 LEU A C 1
ATOM 807 O O . LEU A 1 98 ? 23.319 -2.690 -25.263 1.00 36.75 98 LEU A O 1
ATOM 811 N N . ARG A 1 99 ? 24.823 -2.985 -26.909 1.00 42.03 99 ARG A N 1
ATOM 812 C CA . ARG A 1 99 ? 25.348 -1.617 -26.945 1.00 42.03 99 ARG A CA 1
ATOM 813 C C . ARG A 1 99 ? 24.485 -0.753 -27.865 1.00 42.03 99 ARG A C 1
ATOM 815 O O . ARG A 1 99 ? 24.688 -0.731 -29.074 1.00 42.03 99 ARG A O 1
ATOM 822 N N . ILE A 1 100 ? 23.523 -0.043 -27.287 1.00 42.75 100 ILE A N 1
ATOM 823 C CA . ILE A 1 100 ? 22.819 1.072 -27.936 1.00 42.75 100 ILE A CA 1
ATOM 824 C C . ILE A 1 100 ? 23.664 2.317 -27.606 1.00 42.75 100 ILE A C 1
ATOM 826 O O . ILE A 1 100 ? 23.415 2.980 -26.611 1.00 42.75 100 ILE A O 1
ATOM 830 N N . VAL A 1 101 ? 24.869 2.501 -28.150 1.00 37.75 101 VAL A N 1
ATOM 831 C CA . VAL A 1 101 ? 25.183 3.085 -29.463 1.00 37.75 101 VAL A CA 1
ATOM 832 C C . VAL A 1 101 ? 26.650 2.753 -29.799 1.00 37.75 101 VAL A C 1
ATOM 834 O O . VAL A 1 101 ? 27.509 2.921 -28.934 1.00 37.75 101 VAL A O 1
ATOM 837 N N . GLN A 1 102 ? 26.976 2.374 -31.044 1.00 32.31 102 GLN A N 1
ATOM 838 C CA . GLN A 1 102 ? 28.304 2.660 -31.623 1.00 32.31 102 GLN A CA 1
ATOM 839 C C . GLN A 1 102 ? 28.318 2.564 -33.162 1.00 32.31 102 GLN A C 1
ATOM 841 O O . GLN A 1 102 ? 27.876 1.560 -33.716 1.00 32.31 102 GLN A O 1
ATOM 846 N N . PRO A 1 103 ? 28.961 3.525 -33.847 1.00 30.25 103 PRO A N 1
ATOM 847 C CA . PRO A 1 103 ? 29.924 3.216 -34.892 1.00 30.25 103 PRO A CA 1
ATOM 848 C C . PRO A 1 103 ? 31.351 3.526 -34.411 1.00 30.25 103 PRO A C 1
ATOM 850 O O . PRO A 1 103 ? 31.588 4.411 -33.593 1.00 30.25 103 PRO A O 1
ATOM 853 N N . ALA A 1 104 ? 32.283 2.699 -34.872 1.00 34.66 104 ALA A N 1
ATOM 854 C CA . ALA A 1 104 ? 33.531 2.348 -34.208 1.00 34.66 104 ALA A CA 1
ATOM 855 C C . ALA A 1 104 ? 34.669 3.385 -34.268 1.00 34.66 104 ALA A C 1
ATOM 857 O O . ALA A 1 104 ? 34.917 4.011 -35.293 1.00 34.66 104 ALA A O 1
ATOM 858 N N . GLY A 1 105 ? 35.469 3.390 -33.199 1.00 29.06 105 GLY A N 1
ATOM 859 C CA . GLY A 1 105 ? 36.933 3.433 -33.258 1.00 29.06 105 GLY A CA 1
ATOM 860 C C . GLY A 1 105 ? 37.475 2.327 -32.333 1.00 29.06 105 GLY A C 1
ATOM 861 O O . GLY A 1 105 ? 36.896 2.120 -31.261 1.00 29.06 105 GLY A O 1
ATOM 862 N N . PRO A 1 106 ? 38.500 1.546 -32.726 1.00 38.47 106 PRO A N 1
ATOM 863 C CA . PRO A 1 106 ? 38.880 0.332 -32.013 1.00 38.47 106 PRO A CA 1
ATOM 864 C C . PRO A 1 106 ? 39.597 0.680 -30.705 1.00 38.47 106 PRO A C 1
ATOM 866 O O . PRO A 1 106 ? 40.665 1.282 -30.717 1.00 38.47 106 PRO A O 1
ATOM 869 N N . GLY A 1 107 ? 39.018 0.268 -29.576 1.00 39.19 107 GLY A N 1
ATOM 870 C CA . GLY A 1 107 ? 39.732 0.192 -28.296 1.00 39.19 107 GLY A CA 1
ATOM 871 C C . GLY A 1 107 ? 39.219 1.069 -27.156 1.00 39.19 107 GLY A C 1
ATOM 872 O O . GLY A 1 107 ? 39.701 0.906 -26.039 1.00 39.19 107 GLY A O 1
ATOM 873 N N . VAL A 1 108 ? 38.223 1.934 -27.365 1.00 38.97 108 VAL A N 1
ATOM 874 C CA . VAL A 1 108 ? 37.690 2.771 -26.275 1.00 38.97 108 VAL A CA 1
ATOM 875 C C . VAL A 1 108 ? 36.320 2.263 -25.833 1.00 38.97 108 VAL A C 1
ATOM 877 O O . VAL A 1 108 ? 35.334 2.341 -26.567 1.00 38.97 108 VAL A O 1
ATOM 880 N N . LEU A 1 109 ? 36.266 1.733 -24.608 1.00 42.59 109 LEU A N 1
ATOM 881 C CA . LEU A 1 109 ? 35.022 1.583 -23.856 1.00 42.59 109 LEU A CA 1
ATOM 882 C C . LEU A 1 109 ? 34.460 2.987 -23.618 1.00 42.59 109 LEU A C 1
ATOM 884 O O . LEU A 1 109 ? 34.913 3.711 -22.737 1.00 42.59 109 LEU A O 1
ATOM 888 N N . VAL A 1 110 ? 33.490 3.376 -24.440 1.00 41.66 110 VAL A N 1
ATOM 889 C CA . VAL A 1 110 ? 32.643 4.535 -24.175 1.00 41.66 110 VAL A CA 1
ATOM 890 C C . VAL A 1 110 ? 31.825 4.205 -22.933 1.00 41.66 110 VAL A C 1
ATOM 892 O O . VAL A 1 110 ? 31.099 3.210 -22.907 1.00 41.66 110 VAL A O 1
ATOM 895 N N . THR A 1 111 ? 31.987 5.006 -21.885 1.00 40.69 111 THR A N 1
ATOM 896 C CA . THR A 1 111 ? 31.166 4.935 -20.680 1.00 40.69 111 THR A CA 1
ATOM 897 C C . THR A 1 111 ? 29.713 5.172 -21.064 1.00 40.69 111 THR A C 1
ATOM 899 O O . THR A 1 111 ? 29.294 6.298 -21.311 1.00 40.69 111 THR A O 1
ATOM 902 N N . THR A 1 112 ? 28.939 4.092 -21.138 1.00 46.00 112 THR A N 1
ATOM 903 C CA . THR A 1 112 ? 27.478 4.151 -21.179 1.00 46.00 112 THR A CA 1
ATOM 904 C C . THR A 1 112 ? 26.964 4.936 -19.969 1.00 46.00 112 THR A C 1
ATOM 906 O O . THR A 1 112 ? 27.541 4.795 -18.882 1.00 46.00 112 THR A O 1
ATOM 909 N N . PRO A 1 113 ? 25.852 5.686 -20.106 1.00 43.12 113 PRO A N 1
ATOM 910 C CA . PRO A 1 113 ? 25.084 6.142 -18.954 1.00 43.12 113 PRO A CA 1
ATOM 911 C C . PRO A 1 113 ? 24.870 4.923 -18.062 1.00 43.12 113 PRO A C 1
ATOM 913 O O . PRO A 1 113 ? 24.462 3.876 -18.566 1.00 43.12 113 PRO A O 1
ATOM 916 N N . LYS A 1 114 ? 25.276 5.009 -16.793 1.00 47.22 114 LYS A N 1
ATOM 917 C CA . LYS A 1 114 ? 25.299 3.881 -15.854 1.00 47.22 114 LYS A CA 1
ATOM 918 C C . LYS A 1 114 ? 24.024 3.026 -16.000 1.00 47.22 114 LYS A C 1
ATOM 920 O O . LYS A 1 114 ? 22.949 3.470 -15.619 1.00 47.22 114 LYS A O 1
ATOM 925 N N . THR A 1 115 ? 24.253 1.832 -16.561 1.00 57.41 115 THR A N 1
ATOM 926 C CA . THR A 1 115 ? 23.365 0.709 -16.915 1.00 57.41 115 THR A CA 1
ATOM 927 C C . THR A 1 115 ? 22.448 0.868 -18.142 1.00 57.41 115 THR A C 1
ATOM 929 O O . THR A 1 115 ? 21.517 1.666 -18.184 1.00 57.41 115 THR A O 1
ATOM 932 N N . ILE A 1 116 ? 22.671 -0.008 -19.137 1.00 66.81 116 ILE A N 1
ATOM 933 C CA . ILE A 1 116 ? 21.792 -0.262 -20.301 1.00 66.81 116 ILE A CA 1
ATOM 934 C C . ILE A 1 116 ? 20.339 -0.466 -19.872 1.00 66.81 116 ILE A C 1
ATOM 936 O O . ILE A 1 116 ? 19.424 -0.065 -20.576 1.00 66.81 116 ILE A O 1
ATOM 940 N N . GLU A 1 117 ? 20.135 -1.031 -18.688 1.00 67.19 117 GLU A N 1
ATOM 941 C CA . GLU A 1 117 ? 18.834 -1.182 -18.049 1.00 67.19 117 GLU A CA 1
ATOM 942 C C . GLU A 1 117 ? 18.072 0.145 -18.015 1.00 67.19 117 GLU A C 1
ATOM 944 O O . GLU A 1 117 ? 16.971 0.204 -18.543 1.00 67.19 117 GLU A O 1
ATOM 949 N N . ARG A 1 118 ? 18.658 1.239 -17.505 1.00 72.31 118 ARG A N 1
ATOM 950 C CA . ARG A 1 118 ? 17.980 2.549 -17.448 1.00 72.31 118 ARG A CA 1
ATOM 951 C C . ARG A 1 118 ? 17.613 3.075 -18.832 1.00 72.31 118 ARG A C 1
ATOM 953 O O . ARG A 1 118 ? 16.528 3.620 -19.008 1.00 72.31 118 ARG A O 1
ATOM 960 N N . ALA A 1 119 ? 18.494 2.870 -19.812 1.00 76.06 119 ALA A N 1
ATOM 961 C CA . ALA A 1 119 ? 18.220 3.214 -21.204 1.00 76.06 119 ALA A CA 1
ATOM 962 C C . ALA A 1 119 ? 17.037 2.406 -21.753 1.00 76.06 119 ALA A C 1
ATOM 964 O O . ALA A 1 119 ? 16.161 2.968 -22.398 1.00 76.06 119 ALA A O 1
ATOM 965 N N . LEU A 1 120 ? 16.978 1.104 -21.461 1.00 80.75 120 LEU A N 1
ATOM 966 C CA . LEU A 1 120 ? 15.862 0.247 -21.849 1.00 80.75 120 LEU A CA 1
ATOM 967 C C . LEU A 1 120 ? 14.566 0.685 -21.155 1.00 80.75 120 LEU A C 1
ATOM 969 O O . LEU A 1 120 ? 13.571 0.890 -21.837 1.00 80.75 120 LEU A O 1
ATOM 973 N N . PHE A 1 121 ? 14.570 0.916 -19.841 1.00 83.75 121 PHE A N 1
ATOM 974 C CA . PHE A 1 121 ? 13.383 1.394 -19.123 1.00 83.75 121 PHE A CA 1
ATOM 975 C C . PHE A 1 121 ? 12.891 2.757 -19.636 1.00 83.75 121 PHE A C 1
ATOM 977 O O . PHE A 1 121 ? 11.688 2.979 -19.660 1.00 83.75 121 PHE A O 1
ATOM 984 N N . TYR A 1 122 ? 13.780 3.640 -20.102 1.00 86.75 122 TYR A N 1
ATOM 985 C CA . TYR A 1 122 ? 13.382 4.905 -20.726 1.00 86.75 122 TYR A CA 1
ATOM 986 C C . TYR A 1 122 ? 12.875 4.735 -22.171 1.00 86.75 122 TYR A C 1
ATOM 988 O O . TYR A 1 122 ? 11.844 5.290 -22.533 1.00 86.75 122 TYR A O 1
ATOM 996 N N . ILE A 1 123 ? 13.588 3.976 -23.011 1.00 87.44 123 ILE A N 1
ATOM 997 C CA . ILE A 1 123 ? 13.300 3.858 -24.453 1.00 87.44 123 ILE A CA 1
ATOM 998 C C . ILE A 1 123 ? 12.110 2.934 -24.722 1.00 87.44 123 ILE A C 1
ATOM 1000 O O . ILE A 1 123 ? 11.280 3.244 -25.573 1.00 87.44 123 ILE A O 1
ATOM 1004 N N . ILE A 1 124 ? 12.044 1.793 -24.028 1.00 90.75 124 ILE A N 1
ATOM 1005 C CA . ILE A 1 124 ? 10.992 0.779 -24.198 1.00 90.75 124 ILE A CA 1
ATOM 1006 C C . ILE A 1 124 ? 10.034 0.695 -23.001 1.00 90.75 124 ILE A C 1
ATOM 1008 O O . ILE A 1 124 ? 9.305 -0.288 -22.843 1.00 90.75 124 ILE A O 1
ATOM 1012 N N . GLY A 1 125 ? 10.040 1.710 -22.132 1.00 90.94 125 GLY A N 1
ATOM 1013 C CA . GLY A 1 125 ? 9.264 1.737 -20.891 1.00 90.94 125 GLY A CA 1
ATOM 1014 C C . GLY A 1 125 ? 7.775 1.493 -21.101 1.00 90.94 125 GLY A C 1
ATOM 1015 O O . GLY A 1 125 ? 7.179 0.697 -20.380 1.00 90.94 125 GLY A O 1
ATOM 1016 N N . ASP A 1 126 ? 7.177 2.101 -22.123 1.00 94.19 126 ASP A N 1
ATOM 1017 C CA . ASP A 1 126 ? 5.751 1.929 -22.412 1.00 94.19 126 ASP A CA 1
ATOM 1018 C C . ASP A 1 126 ? 5.414 0.491 -22.832 1.00 94.19 126 ASP A C 1
ATOM 1020 O O . ASP A 1 126 ? 4.463 -0.089 -22.303 1.00 94.19 126 ASP A O 1
ATOM 1024 N N . GLN A 1 127 ? 6.234 -0.146 -23.682 1.00 94.44 127 GLN A N 1
ATOM 1025 C CA . GLN A 1 127 ? 6.016 -1.555 -24.033 1.00 94.44 127 GLN A CA 1
ATOM 1026 C C . GLN A 1 127 ? 6.219 -2.485 -22.829 1.00 94.44 127 GLN A C 1
ATOM 1028 O O . GLN A 1 127 ? 5.492 -3.472 -22.683 1.00 94.44 127 GLN A O 1
ATOM 1033 N N . LEU A 1 128 ? 7.181 -2.177 -21.950 1.00 91.12 128 LEU A N 1
ATOM 1034 C CA . LEU A 1 128 ? 7.392 -2.917 -20.705 1.00 91.12 128 LEU A CA 1
ATOM 1035 C C . LEU A 1 128 ? 6.186 -2.782 -19.766 1.00 91.12 128 LEU A C 1
ATOM 1037 O O . LEU A 1 128 ? 5.713 -3.793 -19.251 1.00 91.12 128 LEU A O 1
ATOM 1041 N N . LYS A 1 129 ? 5.641 -1.572 -19.591 1.00 94.50 129 LYS A N 1
ATOM 1042 C CA . LYS A 1 129 ? 4.437 -1.319 -18.782 1.00 94.50 129 LYS A CA 1
ATOM 1043 C C . LYS A 1 129 ? 3.228 -2.090 -19.310 1.00 94.50 129 LYS A C 1
ATOM 1045 O O . LYS A 1 129 ? 2.533 -2.748 -18.537 1.00 94.50 129 LYS A O 1
ATOM 1050 N N . GLU A 1 130 ? 3.005 -2.093 -20.623 1.00 95.00 130 GLU A N 1
ATOM 1051 C CA . GLU A 1 130 ? 1.931 -2.878 -21.244 1.00 95.00 130 GLU A CA 1
ATOM 1052 C C . GLU A 1 130 ? 2.122 -4.392 -21.076 1.00 95.00 130 GLU A C 1
ATOM 1054 O O . GLU A 1 130 ? 1.160 -5.129 -20.840 1.00 95.00 130 GLU A O 1
ATOM 1059 N N . ALA A 1 131 ? 3.354 -4.886 -21.221 1.00 92.19 131 ALA A N 1
ATOM 1060 C CA . ALA A 1 131 ? 3.669 -6.297 -21.024 1.00 92.19 131 ALA A CA 1
ATOM 1061 C C . ALA A 1 131 ? 3.437 -6.720 -19.567 1.00 92.19 131 ALA A C 1
ATOM 1063 O O . ALA A 1 131 ? 2.745 -7.708 -19.324 1.00 92.19 131 ALA A O 1
ATOM 1064 N N . VAL A 1 132 ? 3.928 -5.940 -18.601 1.00 91.81 132 VAL A N 1
ATOM 1065 C CA . VAL A 1 132 ? 3.698 -6.171 -17.168 1.00 91.81 132 VAL A CA 1
ATOM 1066 C C . VAL A 1 132 ? 2.207 -6.131 -16.842 1.00 91.81 132 VAL A C 1
ATOM 1068 O O . VAL A 1 132 ? 1.706 -7.032 -16.171 1.00 91.81 132 VAL A O 1
ATOM 1071 N N . GLY A 1 133 ? 1.472 -5.148 -17.369 1.00 93.50 133 GLY A N 1
ATOM 1072 C CA . GLY A 1 133 ? 0.027 -5.044 -17.181 1.00 93.50 133 GLY A CA 1
ATOM 1073 C C . GLY A 1 133 ? -0.727 -6.285 -17.664 1.00 93.50 133 GLY A C 1
ATOM 1074 O O . GLY A 1 133 ? -1.638 -6.751 -16.981 1.00 93.50 133 GLY A O 1
ATOM 1075 N N . ARG A 1 134 ? -0.327 -6.867 -18.802 1.00 94.62 134 ARG A N 1
ATOM 1076 C CA . ARG A 1 134 ? -0.881 -8.140 -19.294 1.00 94.62 134 ARG A CA 1
ATOM 1077 C C . ARG A 1 134 ? -0.540 -9.306 -18.369 1.00 94.62 134 ARG A C 1
ATOM 1079 O O . ARG A 1 134 ? -1.446 -9.991 -17.909 1.00 94.62 134 ARG A O 1
ATOM 1086 N N . VAL A 1 135 ? 0.734 -9.465 -18.014 1.00 93.81 135 VAL A N 1
ATOM 1087 C CA . VAL A 1 135 ? 1.195 -10.558 -17.140 1.00 93.81 135 VAL A CA 1
ATOM 1088 C C . VAL A 1 135 ? 0.469 -10.549 -15.792 1.00 93.81 135 VAL A C 1
ATOM 1090 O O . VAL A 1 135 ? -0.002 -11.587 -15.342 1.00 93.81 135 VAL A O 1
ATOM 1093 N N . VAL A 1 136 ? 0.317 -9.385 -15.153 1.00 92.06 136 VAL A N 1
ATOM 1094 C CA . VAL A 1 136 ? -0.374 -9.279 -13.854 1.00 92.06 136 VAL A CA 1
ATOM 1095 C C . VAL A 1 136 ? -1.871 -9.601 -13.973 1.00 92.06 136 VAL A C 1
ATOM 1097 O O . VAL A 1 136 ? -2.461 -10.192 -13.060 1.00 92.06 136 VAL A O 1
ATOM 1100 N N . ARG A 1 137 ? -2.508 -9.250 -15.095 1.00 92.00 137 ARG A N 1
ATOM 1101 C CA . ARG A 1 137 ? -3.913 -9.608 -15.352 1.00 92.00 137 ARG A CA 1
ATOM 1102 C C . ARG A 1 137 ? -4.0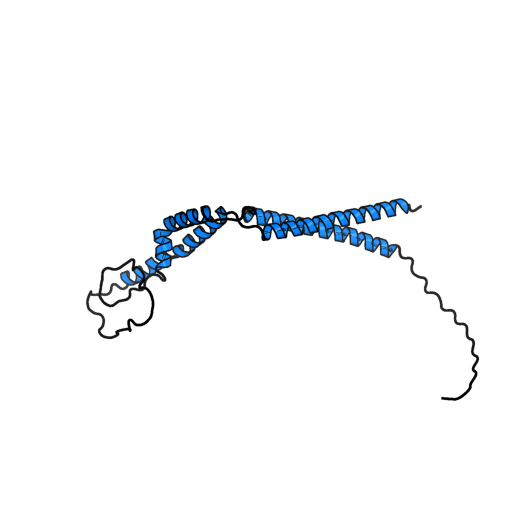91 -11.114 -15.509 1.00 92.00 137 ARG A C 1
ATOM 1104 O O . ARG A 1 137 ? -5.017 -11.649 -14.901 1.00 92.00 137 ARG A O 1
ATOM 1111 N N . ASP A 1 138 ? -3.174 -11.769 -16.208 1.00 92.75 138 ASP A N 1
ATOM 1112 C CA . ASP A 1 138 ? -3.238 -13.206 -16.497 1.00 92.75 138 ASP A CA 1
ATOM 1113 C C . ASP A 1 138 ? -2.777 -14.078 -15.316 1.00 92.75 138 ASP A C 1
ATOM 1115 O O . ASP A 1 138 ? -3.156 -15.242 -15.211 1.00 92.75 138 ASP A O 1
ATOM 1119 N N . MET A 1 139 ? -1.988 -13.518 -14.394 1.00 91.56 139 MET A N 1
ATOM 1120 C CA . MET A 1 139 ? -1.499 -14.218 -13.206 1.00 91.56 139 MET A CA 1
ATOM 1121 C C . MET A 1 139 ? -2.647 -14.638 -12.275 1.00 91.56 139 MET A C 1
ATOM 1123 O O . MET A 1 139 ? -3.555 -13.848 -11.988 1.00 91.56 139 MET A O 1
ATOM 1127 N N . GLU A 1 140 ? -2.578 -15.854 -11.729 1.00 92.75 140 GLU A N 1
ATOM 1128 C CA . GLU A 1 140 ? -3.465 -16.274 -10.641 1.00 92.75 140 GLU A CA 1
ATOM 1129 C C . GLU A 1 140 ? -3.335 -15.319 -9.450 1.00 92.75 140 GLU A C 1
ATOM 1131 O O . GLU A 1 140 ? -2.241 -14.902 -9.064 1.00 92.75 140 GLU A O 1
ATOM 1136 N N . TYR A 1 141 ? -4.469 -14.929 -8.875 1.00 91.44 141 TYR A N 1
ATOM 1137 C CA . TYR A 1 141 ? -4.503 -13.936 -7.809 1.00 91.44 141 TYR A CA 1
ATOM 1138 C C . TYR A 1 141 ? -5.533 -14.326 -6.761 1.00 91.44 141 TYR A C 1
ATOM 1140 O O . TYR A 1 141 ? -6.545 -14.936 -7.118 1.00 91.44 141 TYR A O 1
ATOM 1148 N N . PRO A 1 142 ? -5.308 -13.984 -5.481 1.00 90.81 142 PRO A N 1
ATOM 1149 C CA . PRO A 1 142 ? -6.264 -14.291 -4.432 1.00 90.81 142 PRO A CA 1
ATOM 1150 C C . PRO A 1 142 ? -7.673 -13.809 -4.784 1.00 90.81 142 PRO A C 1
ATOM 1152 O O . PRO A 1 142 ? -7.864 -12.660 -5.177 1.00 90.81 142 PRO A O 1
ATOM 1155 N N . ALA A 1 143 ? -8.662 -14.688 -4.609 1.00 87.56 143 ALA A N 1
ATOM 1156 C CA . ALA A 1 143 ? -10.066 -14.359 -4.856 1.00 87.56 143 ALA A CA 1
ATOM 1157 C C . ALA A 1 143 ? -10.590 -13.289 -3.884 1.00 87.56 143 ALA A C 1
ATOM 1159 O O . ALA A 1 143 ? -11.449 -12.484 -4.236 1.00 87.56 143 ALA A O 1
ATOM 1160 N N . ILE A 1 144 ? -10.060 -13.275 -2.657 1.00 89.69 144 ILE A N 1
ATOM 1161 C CA . ILE A 1 144 ? -10.376 -12.267 -1.648 1.00 89.69 144 ILE A CA 1
ATOM 1162 C C . ILE A 1 144 ? -9.319 -11.171 -1.733 1.00 89.69 144 ILE A C 1
ATOM 1164 O O . ILE A 1 144 ? -8.151 -11.381 -1.404 1.00 89.69 144 ILE A O 1
ATOM 1168 N N . VAL A 1 145 ? -9.757 -9.994 -2.161 1.00 91.12 145 VAL A N 1
ATOM 1169 C CA . VAL A 1 145 ? -8.917 -8.813 -2.343 1.00 91.12 145 VAL A CA 1
ATOM 1170 C C . VAL A 1 145 ? -9.419 -7.713 -1.419 1.00 91.12 145 VAL A C 1
ATOM 1172 O O . VAL A 1 145 ? -10.625 -7.512 -1.269 1.00 91.12 145 VAL A O 1
ATOM 1175 N N . GLY A 1 146 ? -8.494 -7.015 -0.766 1.00 89.19 146 GLY A N 1
ATOM 1176 C CA . GLY A 1 146 ? -8.840 -5.892 0.093 1.00 89.19 146 GLY A CA 1
ATOM 1177 C C . GLY A 1 146 ? -9.189 -4.636 -0.700 1.00 89.19 146 GLY A C 1
ATOM 1178 O O . GLY A 1 146 ? -8.908 -4.545 -1.896 1.00 89.19 146 GLY A O 1
ATOM 1179 N N . PRO A 1 147 ? -9.750 -3.617 -0.033 1.00 92.25 147 PRO A N 1
ATOM 1180 C CA . PRO A 1 147 ? -9.931 -2.319 -0.659 1.00 92.25 147 PRO A CA 1
ATOM 1181 C C . PRO A 1 147 ? -8.580 -1.733 -1.092 1.00 92.25 147 PRO A C 1
ATOM 1183 O O . PRO A 1 147 ? -7.521 -2.085 -0.549 1.00 92.25 147 PRO A O 1
ATOM 1186 N N . ALA A 1 148 ? -8.663 -0.805 -2.046 1.00 92.75 148 ALA A N 1
ATOM 1187 C CA . ALA A 1 148 ? -7.565 0.050 -2.480 1.00 92.75 148 ALA A CA 1
ATOM 1188 C C . ALA A 1 148 ? -6.824 0.667 -1.279 1.00 92.75 148 ALA A C 1
ATOM 1190 O O . ALA A 1 148 ? -7.464 1.058 -0.296 1.00 92.75 148 ALA A O 1
ATOM 1191 N N . MET A 1 149 ? -5.498 0.777 -1.355 1.00 90.38 149 MET A N 1
ATOM 1192 C CA . MET A 1 149 ? -4.634 1.261 -0.276 1.00 90.38 149 MET A CA 1
ATOM 1193 C C . MET A 1 149 ? -5.085 2.604 0.320 1.00 90.38 149 MET A C 1
ATOM 1195 O O . MET A 1 149 ? -5.170 2.680 1.545 1.00 90.38 149 MET A O 1
ATOM 1199 N N . PRO A 1 150 ? -5.463 3.639 -0.460 1.00 91.38 150 PRO A N 1
ATOM 1200 C CA . PRO A 1 150 ? -5.942 4.895 0.121 1.00 91.38 150 PRO A CA 1
ATOM 1201 C C . PRO A 1 150 ? -7.209 4.719 0.968 1.00 91.38 150 PRO A C 1
ATOM 1203 O O . PRO A 1 150 ? -7.315 5.267 2.063 1.00 91.38 150 PRO A O 1
ATOM 1206 N N . LYS A 1 151 ? -8.163 3.905 0.494 1.00 91.94 151 LYS A N 1
ATOM 1207 C CA . LYS A 1 151 ? -9.403 3.609 1.230 1.00 91.94 151 LYS A CA 1
ATOM 1208 C C . LYS A 1 151 ? -9.129 2.769 2.472 1.00 91.94 151 LYS A C 1
ATOM 1210 O O . LYS A 1 151 ? -9.719 3.015 3.516 1.00 91.94 151 LYS A O 1
ATOM 1215 N N . ARG A 1 152 ? -8.213 1.808 2.361 1.00 91.94 152 ARG A N 1
ATOM 1216 C CA . ARG A 1 152 ? -7.765 0.950 3.459 1.00 91.94 152 ARG A CA 1
ATOM 1217 C C . ARG A 1 152 ? -7.153 1.767 4.593 1.00 91.94 152 ARG A C 1
ATOM 1219 O O . ARG A 1 152 ? -7.537 1.581 5.739 1.00 91.94 152 ARG A O 1
ATOM 1226 N N . LEU A 1 153 ? -6.242 2.684 4.266 1.00 92.88 153 LEU A N 1
ATOM 1227 C CA . LEU A 1 153 ? -5.619 3.577 5.243 1.00 92.88 153 LEU A CA 1
ATOM 1228 C C . LEU A 1 153 ? -6.656 4.496 5.895 1.00 92.88 153 LEU A C 1
ATOM 1230 O O . LEU A 1 153 ? -6.671 4.620 7.112 1.00 92.88 153 LEU A O 1
ATOM 1234 N N . ALA A 1 154 ? -7.583 5.056 5.114 1.00 95.19 154 ALA A N 1
ATOM 1235 C CA . ALA A 1 154 ? -8.663 5.877 5.657 1.00 95.19 154 ALA A CA 1
ATOM 1236 C C . ALA A 1 154 ? -9.595 5.096 6.607 1.00 95.19 154 ALA A C 1
ATOM 1238 O O . ALA A 1 154 ? -10.040 5.636 7.620 1.00 95.19 154 ALA A O 1
ATOM 1239 N N . GLU A 1 155 ? -9.896 3.829 6.300 1.00 94.69 155 GLU A N 1
ATOM 1240 C CA . GLU A 1 155 ? -10.690 2.956 7.174 1.00 94.69 155 GLU A CA 1
ATOM 1241 C C . GLU A 1 155 ? -9.933 2.635 8.469 1.00 94.69 155 GLU A C 1
ATOM 1243 O O . GLU A 1 155 ? -10.508 2.752 9.550 1.00 94.69 155 GLU A O 1
ATOM 1248 N N . ILE A 1 156 ? -8.637 2.317 8.380 1.00 93.81 156 ILE A N 1
ATOM 1249 C CA . ILE A 1 156 ? -7.775 2.082 9.548 1.00 93.81 156 ILE A CA 1
ATOM 1250 C C . ILE A 1 156 ? -7.706 3.328 10.436 1.00 93.81 156 ILE A C 1
ATOM 1252 O O . ILE A 1 156 ? -7.929 3.223 11.641 1.00 93.81 156 ILE A O 1
ATOM 1256 N N . ASP A 1 157 ? -7.471 4.508 9.864 1.00 95.38 157 ASP A N 1
ATOM 1257 C CA . ASP A 1 157 ? -7.430 5.770 10.610 1.00 95.38 157 ASP A CA 1
ATOM 1258 C C . ASP A 1 157 ? -8.757 6.052 11.314 1.00 95.38 157 ASP A C 1
ATOM 1260 O O . ASP A 1 157 ? -8.784 6.469 12.475 1.00 95.38 157 ASP A O 1
ATOM 1264 N N . LYS A 1 158 ? -9.878 5.808 10.626 1.00 96.19 158 LYS A N 1
ATOM 1265 C CA . LYS A 1 158 ? -11.213 5.976 11.203 1.00 96.19 158 LYS A CA 1
ATOM 1266 C C . LYS A 1 158 ? -11.420 5.040 12.395 1.00 96.19 158 LYS A C 1
ATOM 1268 O O . LYS A 1 158 ? -11.834 5.505 13.454 1.00 96.19 158 LYS A O 1
ATOM 1273 N N . LEU A 1 159 ? -11.127 3.750 12.229 1.00 93.62 159 LEU A N 1
ATOM 1274 C CA . LEU A 1 159 ? -11.282 2.741 13.282 1.00 93.62 159 LEU A CA 1
ATOM 1275 C C . LEU A 1 159 ? -10.343 3.001 14.465 1.00 93.62 159 LEU A C 1
ATOM 1277 O O . LEU A 1 159 ? -10.728 2.796 15.613 1.00 93.62 159 LEU A O 1
ATOM 1281 N N . THR A 1 160 ? -9.137 3.502 14.200 1.00 94.12 160 THR A N 1
ATOM 1282 C CA . THR A 1 160 ? -8.158 3.856 15.236 1.00 94.12 160 THR A CA 1
ATOM 1283 C C . THR A 1 160 ? -8.664 5.022 16.083 1.00 94.12 160 THR A C 1
ATOM 1285 O O . THR A 1 160 ? -8.724 4.907 17.304 1.00 94.12 160 THR A O 1
ATOM 1288 N N . LYS A 1 161 ? -9.150 6.097 15.449 1.00 95.44 161 LYS A N 1
ATOM 1289 C CA . LYS A 1 161 ? -9.762 7.239 16.154 1.00 95.44 161 LYS A CA 1
ATOM 1290 C C . LYS A 1 161 ? -11.017 6.849 16.932 1.00 95.44 161 LYS A C 1
ATOM 1292 O O . LYS A 1 161 ? -11.258 7.358 18.024 1.00 95.44 161 LYS A O 1
ATOM 1297 N N . GLU A 1 162 ? -11.833 5.957 16.374 1.00 93.81 162 GLU A N 1
ATOM 1298 C CA . GLU A 1 162 ? -13.013 5.438 17.066 1.00 93.81 162 GLU A CA 1
ATOM 1299 C C . GLU A 1 162 ? -12.621 4.643 18.318 1.00 93.81 162 GLU A C 1
ATOM 1301 O O . GLU A 1 162 ? -13.203 4.856 19.382 1.00 93.81 162 GLU A O 1
ATOM 1306 N N . ASN A 1 163 ? -11.597 3.791 18.221 1.00 94.44 163 ASN A N 1
ATOM 1307 C CA . ASN A 1 163 ? -11.070 3.049 19.363 1.00 94.44 163 ASN A CA 1
ATOM 1308 C C . ASN A 1 163 ? -10.515 3.979 20.443 1.00 94.44 163 ASN A C 1
ATOM 1310 O O . ASN A 1 163 ? -10.884 3.814 21.600 1.00 94.44 163 ASN A O 1
ATOM 1314 N N . GLU A 1 164 ? -9.718 4.987 20.084 1.00 94.31 164 GLU A N 1
ATOM 1315 C CA . GLU A 1 164 ? -9.215 5.989 21.036 1.00 94.31 164 GLU A CA 1
ATOM 1316 C C . GLU A 1 164 ? -10.365 6.704 21.765 1.00 94.31 164 GLU A C 1
ATOM 1318 O O . GLU A 1 164 ? -10.344 6.867 22.987 1.00 94.31 164 GLU A O 1
ATOM 1323 N N . GLY A 1 165 ? -11.415 7.086 21.031 1.00 93.81 165 GLY A N 1
ATOM 1324 C CA . GLY A 1 165 ? -12.607 7.703 21.608 1.00 93.81 165 GLY A CA 1
ATOM 1325 C C . GLY A 1 165 ? -13.362 6.776 22.565 1.00 93.81 165 GLY A C 1
ATOM 1326 O O . GLY A 1 165 ? -13.780 7.208 23.642 1.00 93.81 165 GLY A O 1
ATOM 1327 N N . LEU A 1 166 ? -13.536 5.503 22.200 1.00 90.88 166 LEU A N 1
ATOM 1328 C CA . LEU A 1 166 ? -14.187 4.503 23.049 1.00 90.88 166 LEU A CA 1
ATOM 1329 C C . LEU A 1 166 ? -13.343 4.162 24.282 1.00 90.88 166 LEU A C 1
ATOM 1331 O O . LEU A 1 166 ? -13.894 4.031 25.371 1.00 90.88 166 LEU A O 1
ATOM 1335 N N . GLU A 1 167 ? -12.023 4.062 24.147 1.00 92.12 167 GLU A N 1
ATOM 1336 C CA . GLU A 1 167 ? -11.109 3.812 25.263 1.00 92.12 167 GLU A CA 1
ATOM 1337 C C . GLU A 1 167 ? -11.131 4.957 26.277 1.00 92.12 167 GLU A C 1
ATOM 1339 O O . GLU A 1 167 ? -11.175 4.703 27.481 1.00 92.12 167 GLU A O 1
ATOM 1344 N N . ASN A 1 168 ? -11.170 6.209 25.813 1.00 93.06 168 ASN A N 1
ATOM 1345 C CA . ASN A 1 168 ? -11.302 7.369 26.694 1.00 93.06 168 ASN A CA 1
ATOM 1346 C C . ASN A 1 168 ? -12.639 7.365 27.447 1.00 93.06 168 ASN A C 1
ATOM 1348 O O . ASN A 1 168 ? -12.648 7.574 28.657 1.00 93.06 168 ASN A O 1
ATOM 1352 N N . LYS A 1 169 ? -13.750 7.039 26.771 1.00 89.56 169 LYS A N 1
ATOM 1353 C CA . LYS A 1 169 ? -15.070 6.916 27.417 1.00 89.56 169 LYS A CA 1
ATOM 1354 C C . LYS A 1 169 ? -15.121 5.785 28.438 1.00 89.56 169 LYS A C 1
ATOM 1356 O O . LYS A 1 169 ? -15.672 5.960 29.518 1.00 89.56 169 LYS A O 1
ATOM 1361 N N . VAL A 1 170 ? -14.522 4.634 28.127 1.00 90.12 170 VAL A N 1
ATOM 1362 C CA . VAL A 1 170 ? -14.418 3.523 29.084 1.00 90.12 170 VAL A CA 1
ATOM 1363 C C . VAL A 1 170 ? -13.616 3.958 30.310 1.00 90.12 170 VAL A C 1
ATOM 1365 O O . VAL A 1 170 ? -14.063 3.710 31.424 1.00 90.12 170 VAL A O 1
ATOM 1368 N N . LYS A 1 171 ? -12.483 4.651 30.130 1.00 89.62 171 LYS A N 1
ATOM 1369 C CA . LYS A 1 171 ? -11.683 5.176 31.249 1.00 89.62 171 LYS A CA 1
ATOM 1370 C C . LYS A 1 171 ? -12.446 6.198 32.088 1.00 89.62 171 LYS A C 1
ATOM 1372 O O . LYS A 1 171 ? -12.331 6.159 33.304 1.00 89.62 171 LYS A O 1
ATOM 1377 N N . GLU A 1 172 ? -13.212 7.087 31.463 1.00 90.44 172 GLU A N 1
ATOM 1378 C CA . GLU A 1 172 ? -14.030 8.085 32.161 1.00 90.44 172 GLU A CA 1
ATOM 1379 C C . GLU A 1 172 ? -15.113 7.416 33.019 1.00 90.44 172 GLU A C 1
ATOM 1381 O O . GLU A 1 172 ? -15.219 7.696 34.213 1.00 90.44 172 GLU A O 1
ATOM 1386 N N . ILE A 1 173 ? -15.860 6.471 32.439 1.00 86.50 173 ILE A N 1
ATOM 1387 C CA . ILE A 1 173 ? -16.910 5.737 33.155 1.00 86.50 173 ILE A CA 1
ATOM 1388 C C . ILE A 1 173 ? -16.297 4.892 34.281 1.00 86.50 173 ILE A C 1
ATOM 1390 O O . ILE A 1 173 ? -16.802 4.898 35.399 1.00 86.50 173 ILE A O 1
ATOM 1394 N N . GLU A 1 174 ? -15.198 4.180 34.025 1.00 85.88 174 GLU A N 1
ATOM 1395 C CA . GLU A 1 174 ? -14.535 3.355 35.043 1.00 85.88 174 GLU A CA 1
ATOM 1396 C C . GLU A 1 174 ? -13.866 4.182 36.144 1.00 85.88 174 GLU A C 1
ATOM 1398 O O . GLU A 1 174 ? -13.944 3.797 37.309 1.00 85.88 174 GLU A O 1
ATOM 1403 N N . GLY A 1 175 ? -13.274 5.328 35.807 1.00 82.50 175 GLY A N 1
ATOM 1404 C CA . GLY A 1 175 ? -12.718 6.273 36.774 1.00 82.50 175 GLY A CA 1
ATOM 1405 C C . GLY A 1 175 ? -13.795 6.834 37.701 1.00 82.50 175 GLY A C 1
ATOM 1406 O O . GLY A 1 175 ? -13.655 6.748 38.919 1.00 82.50 175 GLY A O 1
ATOM 1407 N N . GLY A 1 176 ? -14.920 7.296 37.143 1.00 78.69 176 GLY A N 1
ATOM 1408 C CA . GLY A 1 176 ? -16.057 7.776 37.936 1.00 78.69 176 GLY A CA 1
ATOM 1409 C C . GLY A 1 176 ? -16.697 6.683 38.802 1.00 78.69 176 GLY A C 1
ATOM 1410 O O . GLY A 1 176 ? -17.112 6.942 39.933 1.00 78.69 176 GLY A O 1
ATOM 1411 N N . LEU A 1 177 ? -16.728 5.435 38.316 1.00 76.69 177 LEU A N 1
ATOM 1412 C CA . LEU A 1 177 ? -17.172 4.277 39.099 1.00 76.69 177 LEU A CA 1
ATOM 1413 C C . LEU A 1 177 ? -16.234 3.993 40.282 1.00 76.69 177 LEU A C 1
ATOM 1415 O O . LEU A 1 177 ? -16.719 3.757 41.389 1.00 76.69 177 LEU A O 1
ATOM 1419 N N . GLN A 1 178 ? -14.917 4.038 40.073 1.00 74.69 178 GLN A N 1
ATOM 1420 C CA . GLN A 1 178 ? -13.915 3.798 41.114 1.00 74.69 178 GLN A CA 1
ATOM 1421 C C . GLN A 1 178 ? -13.953 4.888 42.199 1.00 74.69 178 GLN A C 1
ATOM 1423 O O . GLN A 1 178 ? -14.039 4.570 43.383 1.00 74.69 178 GLN A O 1
ATOM 1428 N N . GLU A 1 179 ? -13.997 6.164 41.804 1.00 70.62 179 GLU A N 1
ATOM 1429 C CA . GLU A 1 179 ? -14.099 7.298 42.735 1.00 70.62 179 GLU A CA 1
ATOM 1430 C C . GLU A 1 179 ? -15.387 7.234 43.570 1.00 70.62 179 GLU A C 1
ATOM 1432 O O . GLU A 1 1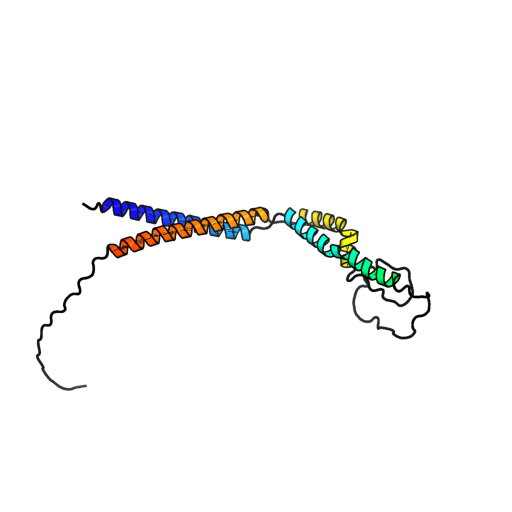79 ? -15.370 7.480 44.777 1.00 70.62 179 GLU A O 1
ATOM 1437 N N . SER A 1 180 ? -16.507 6.824 42.964 1.00 60.88 180 SER A N 1
ATOM 1438 C CA . SER A 1 180 ? -17.766 6.634 43.694 1.00 60.88 180 SER A CA 1
ATOM 1439 C C . SER A 1 180 ? -17.725 5.465 44.693 1.00 60.88 180 SER A C 1
ATOM 1441 O O . SER A 1 180 ? -18.391 5.518 45.731 1.00 60.88 180 SER A O 1
ATOM 1443 N N . ALA A 1 181 ? -16.927 4.427 44.414 1.00 60.06 181 ALA A N 1
ATOM 1444 C CA . ALA A 1 181 ? -16.734 3.293 45.312 1.00 60.06 181 ALA A CA 1
ATOM 1445 C C . ALA A 1 181 ? -15.853 3.661 46.519 1.00 60.06 181 ALA A C 1
ATOM 1447 O O . ALA A 1 181 ? -16.187 3.286 47.645 1.00 60.06 181 ALA A O 1
ATOM 1448 N N . ASP A 1 182 ? -14.794 4.449 46.308 1.00 59.88 182 ASP A N 1
ATOM 1449 C CA . ASP A 1 182 ? -13.859 4.872 47.361 1.00 59.88 182 ASP A CA 1
ATOM 1450 C C . ASP A 1 182 ? -14.498 5.858 48.360 1.00 59.88 182 ASP A C 1
ATOM 1452 O O . ASP A 1 182 ? -14.213 5.816 49.560 1.00 59.88 182 ASP A O 1
ATOM 1456 N N . VAL A 1 183 ? -15.447 6.689 47.912 1.00 57.88 183 VAL A N 1
ATOM 1457 C CA . VAL A 1 183 ? -16.237 7.573 48.794 1.00 57.88 183 VAL A CA 1
ATOM 1458 C C . VAL A 1 183 ? -17.219 6.784 49.684 1.00 57.88 183 VAL A C 1
ATOM 1460 O O . VAL A 1 183 ? -17.615 7.263 50.746 1.00 57.88 183 VAL A O 1
ATOM 1463 N N . CYS A 1 184 ? -17.598 5.560 49.293 1.00 50.16 184 CYS A N 1
ATOM 1464 C CA . CYS A 1 184 ? -18.559 4.716 50.016 1.00 50.16 184 CYS A CA 1
ATOM 1465 C C . CYS A 1 184 ? -17.929 3.652 50.928 1.00 50.16 184 CYS A C 1
ATOM 1467 O O . CYS A 1 184 ? -18.666 2.894 51.561 1.00 50.16 184 CYS A O 1
ATOM 1469 N N . THR A 1 185 ? -16.601 3.577 51.046 1.00 44.94 185 THR A N 1
ATOM 1470 C CA . THR A 1 185 ? -15.963 2.744 52.076 1.00 44.94 185 THR A CA 1
ATOM 1471 C C . THR A 1 185 ? -16.035 3.438 53.441 1.00 44.94 185 THR A C 1
ATOM 1473 O O . THR A 1 185 ? -15.332 4.428 53.644 1.00 44.94 185 THR A O 1
ATOM 1476 N N . PRO A 1 186 ? -16.838 2.953 54.415 1.00 44.47 186 PRO A N 1
ATOM 1477 C CA . PRO A 1 186 ? -16.758 3.471 55.773 1.00 44.47 186 PRO A CA 1
ATOM 1478 C C . PRO A 1 186 ? -15.353 3.195 56.308 1.00 44.47 186 PRO A C 1
ATOM 1480 O O . PRO A 1 186 ? -14.852 2.069 56.213 1.00 44.47 186 PRO A O 1
ATOM 1483 N N . ALA A 1 187 ? -14.718 4.237 56.848 1.00 45.59 187 ALA A N 1
ATOM 1484 C CA . ALA A 1 187 ? -13.472 4.121 57.583 1.00 45.59 187 ALA A CA 1
ATOM 1485 C C . ALA A 1 187 ? -13.610 2.961 58.576 1.00 45.59 187 ALA A C 1
ATOM 1487 O O . ALA A 1 187 ? -14.496 2.966 59.429 1.00 45.59 187 ALA A O 1
ATOM 1488 N N . LYS A 1 188 ? -12.773 1.929 58.432 1.00 46.78 188 LYS A N 1
ATOM 1489 C CA . LYS A 1 188 ? -12.645 0.915 59.474 1.00 46.78 188 LYS A CA 1
ATOM 1490 C C . LYS A 1 188 ? -12.175 1.650 60.721 1.00 46.78 188 LYS A C 1
ATOM 1492 O O . LYS A 1 188 ? -11.031 2.102 60.754 1.00 46.78 188 LYS A O 1
ATOM 1497 N N . ASP A 1 189 ? -13.057 1.774 61.707 1.00 42.22 189 ASP A N 1
ATOM 1498 C CA . ASP A 1 189 ? -12.688 2.250 63.032 1.00 42.22 189 ASP A CA 1
ATOM 1499 C C . ASP A 1 189 ? -11.448 1.474 63.500 1.00 42.22 189 ASP A C 1
ATOM 1501 O O . ASP A 1 189 ? -11.433 0.234 63.433 1.00 42.22 189 ASP A O 1
ATOM 1505 N N . PRO A 1 190 ? -10.378 2.153 63.947 1.00 46.12 190 PRO A N 1
ATOM 1506 C CA . PRO A 1 190 ? -9.255 1.469 64.551 1.00 46.12 190 PRO A CA 1
ATOM 1507 C C . PRO A 1 190 ? -9.758 0.843 65.850 1.00 46.12 190 PRO A C 1
ATOM 1509 O O . PRO A 1 190 ? -9.964 1.528 66.850 1.00 46.12 190 PRO A O 1
ATOM 1512 N N . VAL A 1 191 ? -9.973 -0.474 65.830 1.00 45.69 191 VAL A N 1
ATOM 1513 C CA . VAL A 1 191 ? -10.266 -1.267 67.024 1.00 45.69 191 VAL A CA 1
ATOM 1514 C C . VAL A 1 191 ? -9.149 -1.004 68.032 1.00 45.69 191 VAL A C 1
ATOM 1516 O O . VAL A 1 191 ? -8.026 -1.494 67.887 1.00 45.69 191 VAL A O 1
ATOM 1519 N N . GLN A 1 192 ? -9.459 -0.197 69.048 1.00 45.38 192 GLN A N 1
ATOM 1520 C CA . GLN A 1 192 ? -8.615 -0.004 70.215 1.00 45.38 192 GLN A CA 1
ATOM 1521 C C . GLN A 1 192 ? -8.415 -1.370 70.870 1.00 45.38 192 GLN A C 1
ATOM 1523 O O . GLN A 1 192 ? -9.308 -1.921 71.514 1.00 45.38 192 GLN A O 1
ATOM 1528 N N . LYS A 1 193 ? -7.217 -1.931 70.690 1.00 46.16 193 LYS A N 1
ATOM 1529 C CA . LYS A 1 193 ? -6.724 -3.087 71.437 1.00 46.16 193 LYS A CA 1
ATOM 1530 C C . LYS A 1 193 ? -6.594 -2.666 72.902 1.00 46.16 193 LYS A C 1
ATOM 1532 O O . LYS A 1 193 ? -5.553 -2.168 73.332 1.00 46.16 193 LYS A O 1
ATOM 1537 N N . HIS A 1 194 ? -7.668 -2.832 73.666 1.00 42.38 194 HIS A N 1
ATOM 1538 C CA . HIS A 1 194 ? -7.613 -2.701 75.111 1.00 42.38 194 HIS A CA 1
ATOM 1539 C C . HIS A 1 194 ? -6.714 -3.808 75.668 1.00 42.38 194 HIS A C 1
ATOM 1541 O O . HIS A 1 194 ? -6.988 -5.000 75.552 1.00 42.38 194 HIS A O 1
ATOM 1547 N N . ARG A 1 195 ? -5.602 -3.363 76.254 1.00 48.38 195 ARG A N 1
ATOM 1548 C CA . ARG A 1 195 ? -4.755 -4.090 77.198 1.00 48.38 195 ARG A CA 1
ATOM 1549 C C . ARG A 1 195 ? -5.629 -4.787 78.249 1.00 48.38 195 ARG A C 1
ATOM 1551 O O . ARG A 1 195 ? -6.314 -4.100 79.004 1.00 48.38 195 ARG A O 1
ATOM 1558 N N . SER A 1 196 ? -5.489 -6.099 78.397 1.00 44.94 196 SER A N 1
ATOM 1559 C CA . SER A 1 196 ? -5.630 -6.754 79.697 1.00 44.94 196 SER A CA 1
ATOM 1560 C C . SER A 1 196 ? -4.342 -7.510 80.007 1.00 44.94 196 SER A C 1
ATOM 1562 O O . SER A 1 196 ? -3.850 -8.348 79.257 1.00 44.94 196 SER A O 1
ATOM 1564 N N . ARG A 1 197 ? -3.750 -7.058 81.106 1.00 46.38 197 ARG A N 1
ATOM 1565 C CA . ARG A 1 197 ? -2.552 -7.539 81.777 1.00 46.38 197 ARG A CA 1
ATOM 1566 C C . ARG A 1 197 ? -2.956 -8.799 82.546 1.00 46.38 197 ARG A C 1
ATOM 1568 O O . ARG A 1 197 ? -3.965 -8.770 83.243 1.00 46.38 197 ARG A O 1
ATOM 1575 N N . GLY A 1 198 ? -2.178 -9.863 82.422 1.00 41.91 198 GLY A N 1
ATOM 1576 C CA . GLY A 1 198 ? -2.371 -11.109 83.154 1.00 41.91 198 GLY A CA 1
ATOM 1577 C C . GLY A 1 198 ? -1.094 -11.926 83.075 1.00 41.91 198 GLY A C 1
ATOM 1578 O O . GLY A 1 198 ? -0.963 -12.789 82.216 1.00 41.91 198 GLY A O 1
ATOM 1579 N N . GLU A 1 199 ? -0.127 -11.560 83.913 1.00 48.72 199 GLU A N 1
ATOM 1580 C CA . GLU A 1 199 ? 0.998 -12.415 84.288 1.00 48.72 199 GLU A CA 1
ATOM 1581 C C . GLU A 1 199 ? 0.457 -13.713 84.901 1.00 48.72 199 GLU A C 1
ATOM 1583 O O . GLU A 1 199 ? -0.505 -13.653 85.661 1.00 48.72 199 GLU A O 1
ATOM 1588 N N . ILE A 1 200 ? 1.079 -14.850 84.581 1.00 48.19 200 ILE A N 1
ATOM 1589 C CA . ILE A 1 200 ? 1.483 -15.900 85.529 1.00 48.19 200 ILE A CA 1
ATOM 1590 C C . ILE A 1 200 ? 2.620 -16.673 84.846 1.00 48.19 200 ILE A C 1
ATOM 1592 O O . ILE A 1 200 ? 2.446 -17.293 83.796 1.00 48.19 200 ILE A O 1
ATOM 1596 N N . GLU A 1 201 ? 3.801 -16.575 85.448 1.00 48.09 201 GLU A N 1
ATOM 1597 C CA . GLU A 1 201 ? 4.946 -17.456 85.243 1.00 48.09 201 GLU A CA 1
ATOM 1598 C C . GLU A 1 201 ? 4.610 -18.860 85.756 1.00 48.09 201 GLU A C 1
ATOM 1600 O O . GLU A 1 201 ? 4.066 -18.977 86.847 1.00 48.09 201 GLU A O 1
ATOM 1605 N N . TYR A 1 202 ? 5.016 -19.913 85.042 1.00 45.66 202 TYR A N 1
ATOM 1606 C CA . TYR A 1 202 ? 5.486 -21.146 85.679 1.00 45.66 202 TYR A CA 1
ATOM 1607 C C . TYR A 1 202 ? 6.566 -21.806 84.817 1.00 45.66 202 TYR A C 1
ATOM 1609 O O . TYR A 1 202 ? 6.401 -22.063 83.625 1.00 45.66 202 TYR A O 1
ATOM 1617 N N . THR A 1 203 ? 7.696 -22.036 85.472 1.00 52.34 203 THR A N 1
ATOM 1618 C CA . THR A 1 203 ? 8.879 -22.793 85.072 1.00 52.34 203 THR A CA 1
ATOM 1619 C C . THR A 1 203 ? 8.610 -24.299 84.970 1.00 52.34 203 THR A C 1
ATOM 1621 O O . THR A 1 203 ? 7.770 -24.821 85.700 1.00 52.34 203 THR A O 1
ATOM 1624 N N . ASN A 1 204 ? 9.362 -24.989 84.097 1.00 44.31 204 ASN A N 1
ATOM 1625 C CA . ASN A 1 204 ? 10.054 -26.287 84.300 1.00 44.31 204 ASN A CA 1
ATOM 1626 C C . ASN A 1 204 ? 10.421 -26.893 82.926 1.00 44.31 204 ASN A C 1
ATOM 1628 O O . ASN A 1 204 ? 9.561 -27.095 82.080 1.00 44.31 204 ASN A O 1
ATOM 1632 N N . HIS A 1 205 ? 11.706 -26.927 82.561 1.00 43.66 205 HIS A N 1
ATOM 1633 C CA . HIS A 1 205 ? 12.686 -28.009 82.787 1.00 43.66 205 HIS A CA 1
ATOM 1634 C C . HIS A 1 205 ? 12.555 -29.224 81.838 1.00 43.66 205 HIS A C 1
ATOM 1636 O O . HIS A 1 205 ? 11.617 -29.999 81.943 1.00 43.66 205 HIS A O 1
ATOM 1642 N N . TYR A 1 206 ? 13.575 -29.359 80.970 1.00 42.78 206 TYR A N 1
ATOM 1643 C CA . TYR A 1 206 ? 14.236 -30.575 80.450 1.00 42.78 206 TYR A CA 1
ATOM 1644 C C . TYR A 1 206 ? 13.398 -31.831 80.130 1.00 42.78 206 TYR A C 1
ATOM 1646 O O . TYR A 1 206 ? 12.939 -32.513 81.040 1.00 42.78 206 TYR A O 1
ATOM 1654 N N . ASN A 1 207 ? 13.392 -32.276 78.863 1.00 43.47 207 ASN A N 1
ATOM 1655 C CA . ASN A 1 207 ? 14.296 -33.335 78.364 1.00 43.47 207 ASN A CA 1
ATOM 1656 C C . ASN A 1 207 ? 13.938 -33.822 76.944 1.00 43.47 207 ASN A C 1
ATOM 1658 O O . ASN A 1 207 ? 12.761 -33.918 76.600 1.00 43.47 207 ASN A O 1
ATOM 1662 N N . ASN A 1 208 ? 15.006 -34.237 76.246 1.00 44.31 208 ASN A N 1
ATOM 1663 C CA . ASN A 1 208 ? 15.145 -34.897 74.935 1.00 44.31 208 ASN A CA 1
ATOM 1664 C C . ASN A 1 208 ? 15.021 -34.043 73.672 1.00 44.31 208 ASN A C 1
ATOM 1666 O O . ASN A 1 208 ? 13.890 -33.726 73.251 1.00 44.31 208 ASN A O 1
#

Organism: NCBI:txid35799

pLDDT: mean 71.86, std 22.52, range [29.06, 96.19]

Radius of gyration: 40.64 Å; chains: 1; bounding box: 83×55×121 Å